Protein 4ZJH (pdb70)

Radius of gyration: 18.44 Å; Cα contacts (8 Å, |Δi|>4): 522; chains: 1; bounding box: 52×43×37 Å

Structure (mmCIF, N/CA/C/O backbone):
data_4ZJH
#
_entry.id   4ZJH
#
_cell.length_a   50.490
_cell.length_b   32.860
_cell.length_c   58.320
_cell.angle_alpha   90.00
_cell.angle_beta   102.23
_cell.angle_gamma   90.00
#
_symmetry.space_group_name_H-M   'P 1 21 1'
#
loop_
_entity.id
_entity.type
_entity.pdbx_description
1 polymer alpha-2-Macroglobulin
2 non-polymer 'ACETATE ION'
3 non-polymer GLYCEROL
4 water water
#
loop_
_atom_site.group_PDB
_atom_site.id
_atom_site.type_symbol
_atom_site.label_atom_id
_atom_site.label_alt_id
_atom_site.label_comp_id
_atom_site.label_asym_id
_atom_site.label_entity_id
_atom_site.label_seq_id
_atom_site.pdbx_PDB_ins_code
_atom_site.Cartn_x
_atom_site.Cartn_y
_atom_site.Cartn_z
_atom_site.occupancy
_atom_site.B_iso_or_equiv
_atom_site.auth_seq_id
_atom_site.auth_comp_id
_atom_site.auth_asym_id
_atom_site.auth_atom_id
_atom_site.pdbx_PDB_model_num
ATOM 1 N N . ALA A 1 1 ? 30.217 -20.743 28.166 1.00 57.07 -2 ALA A N 1
ATOM 2 C CA . ALA A 1 1 ? 29.374 -19.868 27.353 1.00 54.49 -2 ALA A CA 1
ATOM 3 C C . ALA A 1 1 ? 28.495 -20.683 26.379 1.00 54.38 -2 ALA A C 1
ATOM 4 O O . ALA A 1 1 ? 28.472 -20.401 25.176 1.00 54.37 -2 ALA A O 1
ATOM 6 N N . MET A 1 2 ? 27.747 -21.671 26.913 1.00 48.62 -1 MET A N 1
ATOM 7 C CA . MET A 1 2 ? 26.873 -22.525 26.101 1.00 46.00 -1 MET A CA 1
ATOM 8 C C . MET A 1 2 ? 25.459 -21.924 25.921 1.00 49.56 -1 MET A C 1
ATOM 9 O O . MET A 1 2 ? 24.680 -22.444 25.120 1.00 47.86 -1 MET A O 1
ATOM 14 N N . ASP A 1 3 ? 25.145 -20.811 26.612 1.00 47.42 163 ASP A N 1
ATOM 15 C CA . ASP A 1 3 ? 23.836 -20.165 26.465 1.00 47.58 163 ASP A CA 1
ATOM 16 C C . ASP A 1 3 ? 23.835 -19.214 25.271 1.00 49.53 163 ASP A C 1
ATOM 17 O O . ASP A 1 3 ? 24.861 -18.613 24.969 1.00 48.53 163 ASP A O 1
ATOM 22 N N . ILE A 1 4 ? 22.684 -19.094 24.584 1.00 45.95 164 ILE A N 1
ATOM 23 C CA . ILE A 1 4 ? 22.517 -18.204 23.427 1.00 44.75 164 ILE A CA 1
ATOM 24 C C . ILE A 1 4 ? 22.228 -16.792 23.957 1.00 48.76 164 ILE A C 1
AT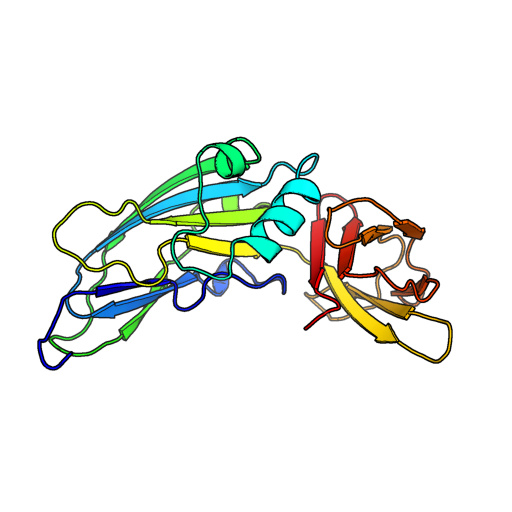OM 25 O O . ILE A 1 4 ? 21.064 -16.408 24.106 1.00 48.36 164 ILE A O 1
ATOM 30 N N . GLN A 1 5 ? 23.283 -16.045 24.289 1.00 44.76 165 GLN A N 1
ATOM 31 C CA . GLN A 1 5 ? 23.125 -14.701 24.828 1.00 44.05 165 GLN A CA 1
ATOM 32 C C . GLN A 1 5 ? 23.054 -13.648 23.709 1.00 42.07 165 GLN A C 1
ATOM 33 O O . GLN A 1 5 ? 23.985 -13.581 22.896 1.00 41.15 165 GLN A O 1
ATOM 39 N N . PRO A 1 6 ? 21.997 -12.791 23.688 1.00 35.19 166 PRO A N 1
ATOM 40 C CA . PRO A 1 6 ? 21.956 -11.698 22.703 1.00 32.73 166 PRO A CA 1
ATOM 41 C C . PRO A 1 6 ? 23.155 -10.780 22.898 1.00 33.90 166 PRO A C 1
ATOM 42 O O . PRO A 1 6 ? 23.516 -10.424 24.035 1.00 32.52 166 PRO A O 1
ATOM 46 N N . SER A 1 7 ? 23.811 -10.444 21.790 1.00 27.55 167 SER A N 1
ATOM 47 C CA . SER A 1 7 ? 25.036 -9.669 21.870 1.00 26.57 167 SER A CA 1
ATOM 48 C C . SER A 1 7 ? 25.183 -8.764 20.679 1.00 27.72 167 SER A C 1
ATOM 49 O O . SER A 1 7 ? 24.718 -9.104 19.587 1.00 25.93 167 SER A O 1
ATOM 52 N N . VAL A 1 8 ? 25.824 -7.599 20.880 1.00 24.16 168 VAL A N 1
ATOM 53 C CA . VAL A 1 8 ? 26.093 -6.666 19.803 1.00 22.72 168 VAL A CA 1
ATOM 54 C C . VAL A 1 8 ? 27.386 -5.923 20.128 1.00 23.88 168 VAL A C 1
ATOM 55 O O . VAL A 1 8 ? 27.703 -5.696 21.287 1.00 24.73 168 VAL A O 1
ATOM 59 N N . GLY A 1 9 ? 28.122 -5.572 19.104 1.00 20.33 169 GLY A N 1
ATOM 60 C CA . GLY A 1 9 ? 29.350 -4.808 19.313 1.00 20.23 169 GLY A CA 1
ATOM 61 C C . GLY A 1 9 ? 29.996 -4.475 18.004 1.00 22.99 169 GLY A C 1
ATOM 62 O O . GLY A 1 9 ? 29.665 -5.083 16.989 1.00 23.36 169 GLY A O 1
ATOM 63 N N . PHE A 1 10 ? 30.954 -3.541 18.014 1.00 18.93 170 PHE A N 1
ATOM 64 C CA . PHE A 1 10 ? 31.697 -3.294 16.802 1.00 18.78 170 PHE A CA 1
ATOM 65 C C . PHE A 1 10 ? 32.581 -4.517 16.523 1.00 22.49 170 PHE A C 1
ATOM 66 O O . PHE A 1 10 ? 33.014 -5.208 17.453 1.00 22.69 170 PHE A O 1
ATOM 74 N N . ALA A 1 11 ? 32.787 -4.831 15.241 1.00 22.00 171 ALA A N 1
ATOM 75 C CA . ALA A 1 11 ? 33.626 -5.967 14.845 1.00 23.53 171 ALA A CA 1
ATOM 76 C C . ALA A 1 11 ? 35.057 -5.757 15.369 1.00 28.37 171 ALA A C 1
ATOM 77 O O . ALA A 1 11 ? 35.737 -6.716 15.744 1.00 28.73 171 ALA A O 1
ATOM 79 N N . SER A 1 12 ? 35.490 -4.496 15.467 1.00 25.59 172 SER A N 1
ATOM 80 C CA . SER A 1 12 ? 36.801 -4.211 16.052 1.00 26.82 172 SER A CA 1
ATOM 81 C C . SER A 1 12 ? 36.784 -2.902 16.846 1.00 28.56 172 SER A C 1
ATOM 82 O O . SER A 1 12 ? 35.890 -2.073 16.654 1.00 26.35 172 SER A O 1
ATOM 85 N N . ARG A 1 13 ? 37.744 -2.758 17.774 1.00 29.28 173 ARG A N 1
ATOM 86 C CA . ARG A 1 13 ? 37.833 -1.625 18.705 1.00 30.73 173 ARG A CA 1
ATOM 87 C C . ARG A 1 13 ? 38.413 -0.369 18.068 1.00 36.02 173 ARG A C 1
ATOM 88 O O . ARG A 1 13 ? 38.473 0.667 18.750 1.00 37.74 173 ARG A O 1
ATOM 96 N N . GLY A 1 14 ? 38.803 -0.449 16.794 1.00 31.41 174 GLY A N 1
ATOM 97 C CA . GLY A 1 14 ? 39.375 0.685 16.071 1.00 31.17 174 GLY A CA 1
ATOM 98 C C . GLY A 1 14 ? 40.667 0.366 15.313 1.00 37.10 174 GLY A C 1
ATOM 99 O O . GLY A 1 14 ? 41.382 -0.579 15.661 1.00 38.09 174 GLY A O 1
ATOM 100 N N . SER A 1 15 ? 40.951 1.149 14.245 1.00 35.68 175 SER A N 1
ATOM 101 C CA . SER A 1 15 ? 42.136 1.069 13.353 1.00 35.73 175 SER A CA 1
ATOM 102 C C . SER A 1 15 ? 42.458 2.441 12.824 1.00 36.24 175 SER A C 1
ATOM 103 O O . SER A 1 15 ? 41.550 3.130 12.345 1.00 33.59 175 SER A O 1
ATOM 106 N N . LEU A 1 16 ? 43.757 2.784 12.783 1.00 30.29 176 LEU A N 1
ATOM 107 C CA . LEU A 1 16 ? 44.182 4.106 12.291 1.00 26.54 176 LEU A CA 1
ATOM 108 C C . LEU A 1 16 ? 44.220 4.197 10.760 1.00 28.68 176 LEU A C 1
ATOM 109 O O . LEU A 1 16 ? 44.310 5.294 10.221 1.00 27.51 176 LEU A O 1
ATOM 114 N N . LEU A 1 17 ? 44.101 3.069 10.047 1.00 24.90 177 LEU A N 1
ATOM 115 C CA . LEU A 1 17 ? 44.151 3.068 8.591 1.00 26.37 177 LEU A CA 1
ATOM 116 C C . LEU A 1 17 ? 42.889 3.754 8.024 1.00 26.56 177 LEU A C 1
ATOM 117 O O . LEU A 1 17 ? 41.779 3.321 8.396 1.00 26.72 177 LEU A O 1
ATOM 122 N N . PRO A 1 18 ? 42.972 4.835 7.199 1.00 22.72 178 PRO A N 1
ATOM 123 C CA . PRO A 1 18 ? 41.736 5.474 6.727 1.00 23.34 178 PRO A CA 1
ATOM 124 C C . PRO A 1 18 ? 40.858 4.591 5.892 1.00 30.04 178 PRO A C 1
ATOM 125 O O . PRO A 1 18 ? 41.327 3.705 5.184 1.00 28.95 178 PRO A O 1
ATOM 129 N N . GLY A 1 19 ? 39.576 4.903 5.943 1.00 28.05 179 GLY A N 1
ATOM 130 C CA . GLY A 1 19 ? 38.553 4.230 5.176 1.00 29.98 179 GLY A CA 1
ATOM 131 C C . GLY A 1 19 ? 37.682 5.296 4.556 1.00 34.37 179 GLY A C 1
ATOM 132 O O . GLY A 1 19 ? 38.002 6.484 4.618 1.00 34.66 179 GLY A O 1
ATOM 133 N N . LYS A 1 20 ? 36.564 4.872 4.009 1.00 32.35 180 LYS A N 1
ATOM 134 C CA . LYS A 1 20 ? 35.618 5.772 3.360 1.00 32.02 180 LYS A CA 1
ATOM 135 C C . LYS A 1 20 ? 34.265 5.576 3.945 1.00 32.32 180 LYS A C 1
ATOM 136 O O . LYS A 1 20 ? 33.944 4.456 4.326 1.00 32.40 180 LYS A O 1
ATOM 142 N N . VAL A 1 21 ? 33.407 6.624 3.920 1.00 28.62 181 VAL A N 1
ATOM 143 C CA . VAL A 1 21 ? 32.026 6.480 4.404 1.00 29.27 181 VAL A CA 1
ATOM 144 C C . VAL A 1 21 ? 31.293 5.330 3.710 1.00 33.27 181 VAL A C 1
ATOM 145 O O . VAL A 1 21 ? 30.538 4.619 4.371 1.00 33.81 181 VAL A O 1
ATOM 149 N N . VAL A 1 22 ? 31.539 5.115 2.387 1.00 30.36 182 VAL A N 1
ATOM 150 C CA . VAL A 1 22 ? 30.866 4.063 1.621 1.00 32.51 182 VAL A CA 1
ATOM 151 C C . VAL A 1 22 ? 31.107 2.655 2.228 1.00 38.45 182 VAL A C 1
ATOM 152 O O . VAL A 1 22 ? 30.254 1.783 2.064 1.00 39.87 182 VAL A O 1
ATOM 156 N N . GLU A 1 23 ? 32.232 2.447 2.937 1.00 35.04 183 GLU A N 1
ATOM 157 C CA . GLU A 1 23 ? 32.564 1.146 3.543 1.00 34.75 183 GLU A CA 1
ATOM 158 C C . GLU A 1 23 ? 31.619 0.770 4.698 1.00 36.95 183 GLU A C 1
ATOM 159 O O . GLU A 1 23 ? 31.433 -0.411 4.984 1.00 36.89 183 GLU A O 1
ATOM 165 N N . GLY A 1 24 ? 31.044 1.770 5.363 1.00 31.33 184 GLY A N 1
ATOM 166 C CA . GLY A 1 24 ? 30.158 1.521 6.486 1.00 28.85 184 GLY A CA 1
ATOM 167 C C . GLY A 1 24 ? 30.940 1.187 7.739 1.00 29.43 184 GLY A C 1
ATOM 168 O O . GLY A 1 24 ? 32.177 1.167 7.730 1.00 31.32 184 GLY A O 1
ATO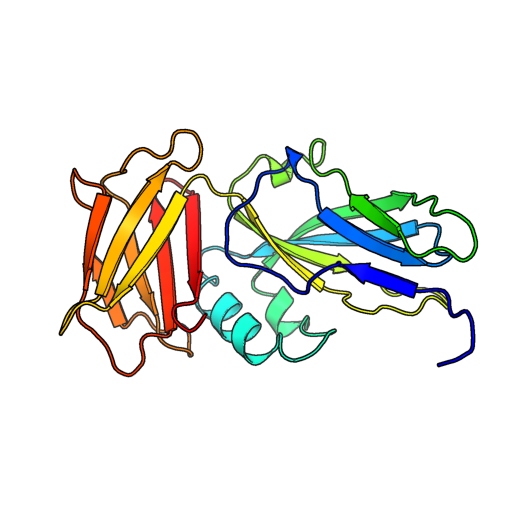M 169 N N . LEU A 1 25 ? 30.232 0.940 8.827 1.00 23.13 185 LEU A N 1
ATOM 170 C CA . LEU A 1 25 ? 30.859 0.604 10.105 1.00 22.94 185 LEU A CA 1
ATOM 171 C C . LEU A 1 25 ? 30.378 -0.781 10.546 1.00 23.20 185 LEU A C 1
ATOM 172 O O . LEU A 1 25 ? 29.202 -0.964 10.857 1.00 22.16 185 LEU A O 1
ATOM 177 N N . PRO A 1 26 ? 31.265 -1.786 10.535 1.00 21.58 186 PRO A N 1
ATOM 178 C CA . PRO A 1 26 ? 30.820 -3.159 10.837 1.00 21.40 186 PRO A CA 1
ATOM 179 C C . PRO A 1 26 ? 30.487 -3.408 12.307 1.00 24.77 186 PRO A C 1
ATOM 180 O O . PRO A 1 26 ? 31.229 -3.017 13.220 1.00 24.50 186 PRO A O 1
ATOM 184 N N . VAL A 1 27 ? 29.361 -4.091 12.515 1.00 21.25 187 VAL A N 1
ATOM 185 C CA . VAL A 1 27 ? 28.906 -4.530 13.837 1.00 19.98 187 VAL A CA 1
ATOM 186 C C . VAL A 1 27 ? 28.661 -6.009 13.780 1.00 23.68 187 VAL A C 1
ATOM 187 O O . VAL A 1 27 ? 28.253 -6.519 12.719 1.00 25.00 187 VAL A O 1
ATOM 191 N N . MET A 1 28 ? 28.919 -6.711 14.902 1.00 19.64 188 MET A N 1
ATOM 192 C CA . MET A 1 28 ? 28.606 -8.129 15.027 1.00 19.81 188 MET A CA 1
ATOM 193 C C . MET A 1 28 ? 27.343 -8.201 15.831 1.00 23.84 188 MET A C 1
ATOM 194 O O . MET A 1 28 ? 27.291 -7.619 16.921 1.00 23.68 188 MET A O 1
ATOM 199 N N . ALA A 1 29 ? 26.302 -8.852 15.290 1.00 19.32 189 ALA A N 1
ATOM 200 C CA . ALA A 1 29 ? 25.025 -8.919 15.983 1.00 20.78 189 ALA A CA 1
ATOM 201 C C . ALA A 1 29 ? 24.537 -10.344 16.110 1.00 23.10 189 ALA A C 1
ATOM 202 O O . ALA A 1 29 ? 24.538 -11.093 15.130 1.00 21.61 189 ALA A O 1
ATOM 204 N N . LEU A 1 30 ? 24.091 -10.691 17.306 1.00 20.86 190 LEU A N 1
ATOM 205 C CA . LEU A 1 30 ? 23.460 -11.983 17.601 1.00 22.12 190 LEU A CA 1
ATOM 206 C C . LEU A 1 30 ? 22.156 -11.728 18.377 1.00 25.76 190 LEU A C 1
ATOM 207 O O . LEU A 1 30 ? 22.216 -11.348 19.544 1.00 24.24 190 LEU A O 1
ATOM 212 N N . ASN A 1 31 ? 20.992 -11.923 17.713 1.00 22.47 191 ASN A N 1
ATOM 213 C CA . ASN A 1 31 ? 19.648 -11.788 18.306 1.00 23.07 191 ASN A CA 1
ATOM 214 C C . ASN A 1 31 ? 19.433 -10.414 18.956 1.00 26.41 191 ASN A C 1
ATOM 215 O O . ASN A 1 31 ? 18.861 -10.304 20.036 1.00 25.95 191 ASN A O 1
ATOM 220 N N . VAL A 1 32 ? 19.914 -9.380 18.291 1.00 26.41 192 VAL A N 1
ATOM 221 C CA . VAL A 1 32 ? 19.760 -7.963 18.678 1.00 27.67 192 VAL A CA 1
ATOM 222 C C . VAL A 1 32 ? 19.111 -7.279 17.469 1.00 33.89 192 VAL A C 1
ATOM 223 O O . VAL A 1 32 ? 19.553 -7.527 16.335 1.00 36.34 192 VAL A O 1
ATOM 227 N N . ASN A 1 33 ? 18.082 -6.433 17.684 1.00 28.18 193 ASN A N 1
ATOM 228 C CA A ASN A 1 33 ? 17.398 -5.809 16.558 0.50 27.88 193 ASN A CA 1
ATOM 229 C CA B ASN A 1 33 ? 17.368 -5.801 16.572 0.50 28.26 193 ASN A CA 1
ATOM 230 C C . ASN A 1 33 ? 17.685 -4.314 16.403 1.00 29.60 193 ASN A C 1
ATOM 231 O O . ASN A 1 33 ? 17.139 -3.674 15.491 1.00 27.94 193 ASN A O 1
ATOM 240 N N . ASN A 1 34 ? 18.585 -3.766 17.233 1.00 24.86 194 ASN A N 1
ATOM 241 C CA . ASN A 1 34 ? 18.954 -2.367 17.114 1.00 24.33 194 ASN A CA 1
ATOM 242 C C . ASN A 1 34 ? 20.209 -2.069 17.879 1.00 28.44 194 ASN A C 1
ATOM 243 O O . ASN A 1 34 ? 20.593 -2.811 18.780 1.00 28.50 194 ASN A O 1
ATOM 248 N N . VAL A 1 35 ? 20.838 -0.973 17.501 1.00 23.49 195 VAL A N 1
ATOM 249 C CA . VAL A 1 35 ? 21.983 -0.421 18.195 1.00 24.34 195 VAL A CA 1
ATOM 250 C C . VAL A 1 35 ? 21.831 1.112 18.191 1.00 25.79 195 VAL A C 1
ATOM 251 O O . VAL A 1 35 ? 21.464 1.700 17.170 1.00 23.31 195 VAL A O 1
ATOM 255 N N . ASP A 1 36 ? 22.062 1.730 19.362 1.00 22.81 196 ASP A N 1
ATOM 256 C CA . ASP A 1 36 ? 21.991 3.174 19.575 1.00 21.51 196 ASP A CA 1
ATOM 257 C C . ASP A 1 36 ? 23.402 3.694 19.608 1.00 22.54 196 ASP A C 1
ATOM 258 O O . ASP A 1 36 ? 24.180 3.236 20.436 1.00 21.50 196 ASP A O 1
ATOM 263 N N . VAL A 1 37 ? 23.790 4.575 18.678 1.00 18.29 197 VAL A N 1
ATOM 264 C CA . VAL A 1 37 ? 25.219 4.923 18.583 1.00 18.09 197 VAL A CA 1
ATOM 265 C C . VAL A 1 37 ? 25.432 6.406 18.554 1.00 20.86 197 VAL A C 1
ATOM 266 O O . VAL A 1 37 ? 24.718 7.123 17.844 1.00 21.08 197 VAL A O 1
ATOM 270 N N . ASN A 1 38 ? 26.416 6.870 19.344 1.00 18.62 198 ASN A N 1
ATOM 271 C CA . ASN A 1 38 ? 26.880 8.247 19.336 1.00 19.02 198 ASN A CA 1
ATOM 272 C C . ASN A 1 38 ? 28.167 8.318 18.536 1.00 20.15 198 ASN A C 1
ATOM 273 O O . ASN A 1 38 ? 29.070 7.509 18.773 1.00 19.47 198 ASN A O 1
ATOM 278 N N . PHE A 1 39 ? 28.271 9.310 17.633 1.00 18.51 199 PHE A N 1
ATOM 279 C CA . PHE A 1 39 ? 29.460 9.543 16.832 1.00 16.09 199 PHE A CA 1
ATOM 280 C C . PHE A 1 39 ? 30.109 10.820 17.282 1.00 18.86 199 PHE A C 1
ATOM 281 O O . PHE A 1 39 ? 29.434 11.844 17.387 1.00 19.58 199 PHE A O 1
ATOM 289 N N . PHE A 1 40 ? 31.404 10.777 17.481 1.00 16.99 200 PHE A N 1
ATOM 290 C CA . PHE A 1 40 ? 32.158 11.971 17.903 1.00 17.36 200 PHE A CA 1
ATOM 291 C C . PHE A 1 40 ? 33.312 12.232 16.957 1.00 20.81 200 PHE A C 1
ATOM 292 O O . PHE A 1 40 ? 33.929 11.264 16.484 1.00 18.97 200 PHE A O 1
ATOM 300 N N . ARG A 1 41 ? 33.646 13.520 16.718 1.00 18.46 201 ARG A N 1
ATOM 301 C CA . ARG A 1 41 ? 34.862 13.849 16.001 1.00 18.10 201 ARG A CA 1
ATOM 302 C C . ARG A 1 41 ? 35.914 14.273 17.021 1.00 19.91 201 ARG A C 1
ATOM 303 O O . ARG A 1 41 ? 35.661 15.183 17.817 1.00 20.28 201 ARG A O 1
ATOM 311 N N . VAL A 1 42 ? 37.079 13.632 16.994 1.00 16.95 202 VAL A N 1
ATOM 312 C CA . VAL A 1 42 ? 38.165 14.016 17.911 1.00 17.52 202 VAL A CA 1
ATOM 313 C C . VAL A 1 42 ? 38.639 15.423 17.536 1.00 19.56 202 VAL A C 1
ATOM 314 O O . VAL A 1 42 ? 38.792 15.726 16.340 1.00 20.22 202 VAL A O 1
ATOM 318 N N . LYS A 1 43 ? 38.824 16.292 18.554 1.00 19.13 203 LYS A N 1
ATOM 319 C CA . LYS A 1 43 ? 39.283 17.652 18.310 1.00 19.27 203 LYS A CA 1
ATOM 320 C C . LYS A 1 43 ? 40.701 17.601 17.761 1.00 22.53 203 LYS A C 1
ATOM 321 O O . LYS A 1 43 ? 41.560 16.940 18.341 1.00 21.21 203 LYS A O 1
ATOM 327 N N . PRO A 1 44 ? 40.979 18.283 16.641 1.00 20.74 204 PRO A N 1
ATOM 328 C CA . PRO A 1 44 ? 42.327 18.201 16.055 1.00 21.18 204 PRO A CA 1
ATOM 329 C C . PRO A 1 44 ? 43.434 18.572 17.024 1.00 26.40 204 PRO A C 1
ATOM 330 O O . PRO A 1 44 ? 44.482 17.904 17.038 1.00 26.57 204 PRO A O 1
ATOM 334 N N . GLU A 1 45 ? 43.207 19.619 17.843 1.00 25.74 205 GLU A N 1
ATOM 335 C CA . GLU A 1 45 ? 44.250 20.110 18.769 1.00 28.93 205 GLU A CA 1
ATOM 336 C C . GLU A 1 45 ? 44.577 19.089 19.859 1.00 35.17 205 GLU A C 1
ATOM 337 O O . GLU A 1 45 ? 45.696 19.091 20.377 1.00 38.09 205 GLU A O 1
ATOM 343 N N . SER A 1 46 ? 43.636 18.185 20.154 1.00 31.68 206 SER A N 1
ATOM 344 C CA . SER A 1 46 ? 43.764 17.156 21.190 1.00 32.04 206 SER A CA 1
ATOM 345 C C . SER A 1 46 ? 44.081 15.758 20.625 1.00 32.50 206 SER A C 1
ATOM 346 O O . SER A 1 46 ? 44.167 14.805 21.407 1.00 31.00 206 SER A O 1
ATOM 349 N N . LEU A 1 47 ? 44.229 15.619 19.287 1.00 26.72 207 LEU A N 1
ATOM 350 C CA A LEU A 1 47 ? 44.446 14.317 18.664 0.50 26.00 207 LEU A CA 1
ATOM 351 C CA B LEU A 1 47 ? 44.460 14.306 18.662 0.50 26.27 207 LEU A CA 1
ATOM 352 C C . LEU A 1 47 ? 45.670 13.564 19.227 1.00 29.08 207 LEU A C 1
ATOM 353 O O . LEU A 1 47 ? 45.536 12.383 19.548 1.00 27.68 207 LEU A O 1
ATOM 362 N N . PRO A 1 48 ? 46.880 14.172 19.372 1.00 26.27 208 PRO A N 1
ATOM 363 C CA . PRO A 1 48 ? 48.005 13.382 19.917 1.00 26.62 208 PRO A CA 1
ATOM 364 C C . PRO A 1 48 ? 47.722 12.816 21.319 1.00 30.19 208 PRO A C 1
ATOM 365 O O . PRO A 1 48 ? 48.024 11.648 21.594 1.00 28.11 208 PRO A O 1
ATOM 369 N N . ALA A 1 49 ? 47.104 13.633 22.194 1.00 28.18 209 ALA A N 1
ATOM 370 C CA . ALA A 1 49 ? 46.749 13.200 23.550 1.00 29.60 209 ALA A CA 1
ATOM 371 C C . ALA A 1 49 ? 45.648 12.122 23.519 1.00 28.98 209 ALA A C 1
ATOM 372 O O . ALA A 1 49 ? 45.736 11.100 24.218 1.00 28.89 209 ALA A O 1
ATOM 374 N N . PHE A 1 50 ? 44.645 12.296 22.622 1.00 25.38 210 PHE A N 1
ATOM 375 C CA . PHE A 1 50 ? 43.585 11.318 22.487 1.00 23.64 210 PHE A CA 1
ATOM 376 C C . PHE A 1 50 ? 44.097 9.959 21.980 1.00 27.38 210 PHE A C 1
ATOM 377 O O . PHE A 1 50 ? 43.741 8.927 22.544 1.00 27.33 210 PHE A O 1
ATOM 385 N N . ILE A 1 51 ? 44.868 9.953 20.870 1.00 25.39 211 ILE A N 1
ATOM 386 C CA . ILE A 1 51 ? 45.330 8.709 20.244 1.00 26.84 211 ILE A CA 1
ATOM 387 C C . ILE A 1 51 ? 46.314 7.993 21.164 1.00 31.11 211 ILE A C 1
ATOM 388 O O . ILE A 1 51 ? 46.245 6.767 21.256 1.00 30.72 211 ILE A O 1
ATOM 393 N N . SER A 1 52 ? 47.159 8.753 21.888 1.00 29.98 212 SER A N 1
ATOM 394 C CA . SER A 1 52 ? 48.111 8.213 22.867 1.00 31.64 212 SER A CA 1
ATOM 395 C C . SER A 1 52 ? 47.321 7.480 23.959 1.00 36.92 212 SER A C 1
ATOM 396 O O . SER A 1 52 ? 47.660 6.351 24.299 1.00 38.36 212 SER A O 1
ATOM 399 N N . GLN A 1 53 ? 46.232 8.114 24.449 1.00 32.40 213 GLN A N 1
ATOM 400 C CA . GLN A 1 53 ? 45.350 7.586 25.486 1.00 33.51 213 GLN A CA 1
ATOM 401 C C . GLN A 1 53 ? 44.536 6.422 24.966 1.00 38.02 213 GLN A C 1
ATOM 402 O O . GLN A 1 53 ? 44.262 5.503 25.738 1.00 38.86 213 GLN A O 1
ATOM 408 N N . TRP A 1 54 ? 44.116 6.464 23.666 1.00 33.99 214 TRP A N 1
ATOM 409 C CA . TRP A 1 54 ? 43.349 5.390 23.029 1.00 34.14 214 TRP A CA 1
ATOM 410 C C . TRP A 1 54 ? 44.243 4.157 22.898 1.00 42.22 214 TRP A C 1
ATOM 411 O O . TRP A 1 54 ? 43.751 3.046 23.062 1.00 42.04 214 TRP A O 1
ATOM 422 N N . GLU A 1 55 ? 45.556 4.360 22.660 1.00 42.10 215 GLU A N 1
ATOM 423 C CA . GLU A 1 55 ? 46.562 3.295 22.550 1.00 44.50 215 GLU A CA 1
ATOM 424 C C . GLU A 1 55 ? 46.781 2.531 23.868 1.00 53.75 215 GLU A C 1
ATOM 425 O O . GLU A 1 55 ? 46.908 1.306 23.811 1.00 54.98 215 GLU A O 1
ATOM 431 N N . TYR A 1 56 ? 46.837 3.214 25.042 1.00 52.55 216 TYR A N 1
ATOM 432 C CA . TYR A 1 56 ? 47.065 2.467 26.286 1.00 54.76 216 TYR A CA 1
ATOM 433 C C . TYR A 1 56 ? 45.745 2.135 27.021 1.00 57.04 216 TYR A C 1
ATOM 434 O O . TYR A 1 56 ? 45.794 1.591 28.123 1.00 58.15 216 TYR A O 1
ATOM 443 N N . ARG A 1 57 ? 44.584 2.360 26.376 1.00 51.46 217 ARG A N 1
ATOM 444 C CA . ARG A 1 57 ? 43.275 2.016 26.938 1.00 51.76 217 ARG A CA 1
ATOM 445 C C . ARG A 1 57 ? 42.521 0.999 26.065 1.00 56.44 217 ARG A C 1
ATOM 446 O O . ARG A 1 57 ? 41.643 0.320 26.591 1.00 55.44 217 ARG A O 1
ATOM 454 N N . ASN A 1 58 ? 42.870 0.870 24.755 1.00 54.77 218 ASN A N 1
ATOM 455 C CA . ASN A 1 58 ? 42.195 -0.053 23.820 1.00 55.19 218 ASN A CA 1
ATOM 456 C C . ASN A 1 58 ? 42.428 -1.546 24.167 1.00 62.13 218 ASN A C 1
ATOM 457 O O . ASN A 1 58 ? 41.875 -2.421 23.495 1.00 61.72 218 ASN A O 1
ATOM 462 N N . SER A 1 59 ? 43.197 -1.821 25.239 1.00 61.35 219 SER A N 1
ATOM 463 C CA . SER A 1 59 ? 43.496 -3.155 25.772 1.00 62.91 219 SER A CA 1
ATOM 464 C C . SER A 1 59 ? 42.206 -3.884 26.190 1.00 66.69 219 SER A C 1
ATOM 465 O O . SER A 1 59 ? 42.183 -5.117 26.249 1.00 67.35 219 SER A O 1
ATOM 468 N N . LEU A 1 60 ? 41.137 -3.109 26.471 1.00 61.58 220 LEU A N 1
ATOM 469 C CA . LEU A 1 60 ? 39.825 -3.606 26.887 1.00 60.79 220 LEU A CA 1
ATOM 470 C C . LEU A 1 60 ? 38.706 -2.971 26.041 1.00 59.82 220 LEU A C 1
ATOM 471 O O . LEU A 1 60 ? 38.933 -1.969 25.351 1.00 58.04 220 LEU A O 1
ATOM 476 N N . ALA A 1 61 ? 37.506 -3.574 26.104 1.00 54.01 221 ALA A N 1
ATOM 477 C CA . ALA A 1 61 ? 36.292 -3.192 25.380 1.00 51.32 221 ALA A CA 1
ATOM 478 C C . ALA A 1 61 ? 35.820 -1.770 25.695 1.00 52.58 221 ALA A C 1
ATOM 479 O O . ALA A 1 61 ? 35.670 -0.965 24.776 1.00 50.61 221 ALA A O 1
ATOM 481 N N . ASN A 1 62 ? 35.566 -1.462 26.975 1.00 49.04 222 ASN A N 1
ATOM 482 C CA . ASN A 1 62 ? 35.068 -0.147 27.374 1.00 48.51 222 ASN A CA 1
ATOM 483 C C . ASN A 1 62 ? 36.228 0.825 27.597 1.00 51.98 222 ASN A C 1
ATOM 484 O O . ASN A 1 62 ? 36.496 1.250 28.726 1.00 52.70 222 ASN A O 1
ATOM 489 N N . TRP A 1 63 ? 36.914 1.184 26.498 1.00 46.31 223 TRP A N 1
ATOM 490 C CA . TRP A 1 63 ? 38.042 2.104 26.577 1.00 45.78 223 TRP A CA 1
ATOM 491 C C . TRP A 1 63 ? 37.577 3.561 26.627 1.00 48.43 223 TRP A C 1
ATOM 492 O O . TRP A 1 63 ? 38.350 4.429 27.041 1.00 47.54 223 TRP A O 1
ATOM 503 N N . GLN A 1 64 ? 36.306 3.832 26.255 1.00 44.51 224 GLN A N 1
ATOM 504 C CA . GLN A 1 64 ? 35.751 5.184 26.346 1.00 44.34 224 GLN A CA 1
ATOM 505 C C . GLN A 1 64 ? 35.624 5.593 27.836 1.00 50.95 224 GLN A C 1
ATOM 506 O O . GLN A 1 64 ? 35.534 4.735 28.723 1.00 50.96 224 GLN A O 1
ATOM 512 N N . SER A 1 65 ? 35.687 6.903 28.090 1.00 48.68 225 SER A N 1
ATOM 513 C CA . SER A 1 65 ? 35.573 7.541 29.398 1.00 50.04 225 SER A CA 1
ATOM 514 C C . SER A 1 65 ? 35.157 8.995 29.188 1.00 54.78 225 SER A C 1
ATOM 515 O O . SER A 1 65 ? 35.273 9.497 28.066 1.00 53.07 225 SER A O 1
ATOM 518 N N . ASP A 1 66 ? 34.681 9.666 30.253 1.00 53.07 226 ASP A N 1
ATOM 519 C CA . ASP A 1 66 ? 34.274 11.076 30.220 1.00 53.17 226 ASP A CA 1
ATOM 520 C C . ASP A 1 66 ? 35.489 11.984 29.921 1.00 55.15 226 ASP A C 1
ATOM 521 O O . ASP A 1 66 ? 35.353 12.972 29.193 1.00 53.15 226 ASP A O 1
ATOM 526 N N . LYS A 1 67 ? 36.676 11.623 30.460 1.00 50.53 227 LYS A N 1
ATOM 527 C CA . LYS A 1 67 ? 37.924 12.355 30.226 1.00 49.96 227 LYS A CA 1
ATOM 528 C C . LYS A 1 67 ? 38.335 12.263 28.747 1.00 51.05 227 LYS A C 1
ATOM 529 O O . LYS A 1 67 ? 38.764 13.269 28.175 1.00 50.93 227 LYS A O 1
ATOM 535 N N . LEU A 1 68 ? 38.197 11.068 28.130 1.00 44.24 228 LEU A N 1
ATOM 536 C CA . LEU A 1 68 ? 38.527 10.875 26.718 1.00 42.21 228 LEU A CA 1
ATOM 537 C C . LEU A 1 68 ? 37.521 11.596 25.847 1.00 41.94 228 LEU A C 1
ATOM 538 O O . LEU A 1 68 ? 37.893 12.157 24.820 1.00 39.59 228 LEU A O 1
ATOM 543 N N . LEU A 1 69 ? 36.232 11.547 26.235 1.00 36.43 229 LEU A N 1
ATOM 544 C CA . LEU A 1 69 ? 35.170 12.144 25.432 1.00 34.70 229 LEU A CA 1
ATOM 545 C C . LEU A 1 69 ? 35.231 13.673 25.420 1.00 35.45 229 LEU A C 1
ATOM 546 O O . LEU A 1 69 ? 34.795 14.267 24.434 1.00 35.25 229 LEU A O 1
ATOM 551 N N . GLN A 1 70 ? 35.821 14.309 26.451 1.00 33.58 230 GLN A N 1
ATOM 552 C CA . GLN A 1 70 ? 35.958 15.772 26.521 1.00 33.12 230 GLN A CA 1
ATOM 553 C C . GLN A 1 70 ? 36.978 16.292 25.460 1.00 33.74 230 GLN A C 1
ATOM 554 O O . GLN A 1 70 ? 37.067 17.500 25.230 1.00 33.72 230 GLN A O 1
ATOM 560 N N . MET A 1 71 ? 37.720 15.349 24.825 1.00 25.78 231 MET A N 1
ATOM 561 C CA A MET A 1 71 ? 38.679 15.647 23.767 0.50 22.29 231 MET A CA 1
ATOM 562 C CA B MET A 1 71 ? 38.694 15.575 23.756 0.50 23.50 231 MET A CA 1
ATOM 563 C C . MET A 1 71 ? 38.008 15.431 22.384 1.00 24.50 231 MET A C 1
ATOM 564 O O . MET A 1 71 ? 38.677 15.420 21.346 1.00 23.36 231 MET A O 1
ATOM 573 N N . ALA A 1 72 ? 36.674 15.317 22.370 1.00 22.69 232 ALA A N 1
ATOM 574 C CA . ALA A 1 72 ? 35.929 15.129 21.128 1.00 20.93 232 ALA A CA 1
ATOM 575 C C . ALA A 1 72 ? 34.590 15.840 21.185 1.00 24.05 232 ALA A C 1
ATOM 576 O O . ALA A 1 72 ? 34.135 16.224 22.275 1.00 25.38 232 ALA A O 1
ATOM 578 N N . ASP A 1 73 ? 33.959 16.020 20.017 1.00 19.93 233 ASP A N 1
ATOM 579 C CA . ASP A 1 73 ? 32.644 16.659 19.921 1.00 21.03 233 ASP A CA 1
ATOM 580 C C . ASP A 1 73 ? 31.629 15.701 19.334 1.00 22.89 233 ASP A C 1
ATOM 581 O O . ASP A 1 73 ? 31.889 15.119 18.289 1.00 21.72 233 ASP A O 1
ATOM 586 N N . LEU A 1 74 ? 30.462 15.610 19.963 1.00 20.38 234 LEU A N 1
ATOM 587 C CA . LEU A 1 74 ? 29.360 14.777 19.464 1.00 21.03 234 LEU A CA 1
ATOM 588 C C . LEU A 1 74 ? 28.867 15.370 18.140 1.00 23.42 234 LEU A C 1
ATOM 589 O O . LEU A 1 74 ? 28.522 16.560 18.104 1.00 25.28 234 LEU A O 1
ATOM 594 N N . VAL A 1 75 ? 28.840 14.561 17.069 1.00 18.44 235 VAL A N 1
ATOM 595 C CA . VAL A 1 75 ? 28.422 15.054 15.746 1.00 18.75 235 VAL A CA 1
ATOM 596 C C . VAL A 1 75 ? 27.073 14.435 15.321 1.00 21.52 235 VAL A C 1
ATOM 597 O O . VAL A 1 75 ? 26.370 15.011 14.484 1.00 21.64 235 VAL A O 1
ATOM 601 N N . TYR A 1 76 ? 26.738 13.237 15.844 1.00 19.13 236 TYR A N 1
ATOM 602 C CA . TYR A 1 76 ? 25.480 12.595 15.472 1.00 18.88 236 TYR A CA 1
ATOM 603 C C . TYR A 1 76 ? 25.124 11.524 16.468 1.00 21.10 236 TYR A C 1
ATOM 604 O O . TYR A 1 76 ? 26.016 10.883 16.998 1.00 21.56 236 TYR A O 1
ATOM 613 N N . THR A 1 77 ? 23.829 11.328 16.709 1.00 19.99 237 THR A N 1
ATOM 614 C CA . THR A 1 77 ? 23.353 10.203 17.505 1.00 20.74 237 THR A CA 1
ATOM 615 C C . THR A 1 77 ? 22.212 9.569 16.726 1.00 24.41 237 THR A C 1
ATOM 616 O O . THR A 1 77 ? 21.338 10.294 16.217 1.00 24.27 237 THR A O 1
ATOM 620 N N . GLY A 1 78 ? 22.218 8.248 16.615 1.00 22.87 238 GLY A N 1
ATOM 621 C CA . GLY A 1 78 ? 21.156 7.581 15.868 1.00 23.00 238 GLY A CA 1
ATOM 622 C C . GLY A 1 78 ? 20.912 6.160 16.301 1.00 24.61 238 GLY A C 1
ATOM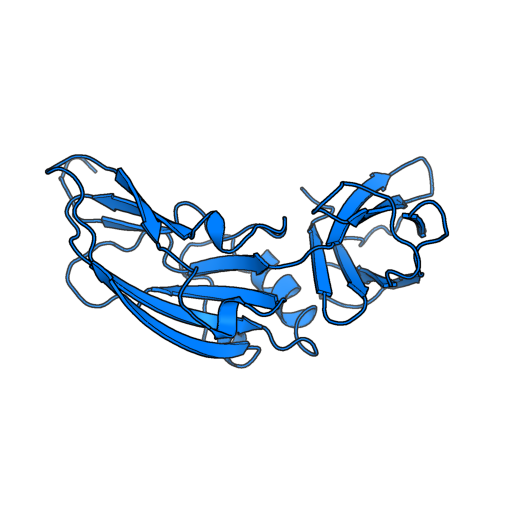 623 O O . GLY A 1 78 ? 21.782 5.534 16.903 1.00 22.91 238 GLY A O 1
ATOM 624 N N . ARG A 1 79 ? 19.728 5.651 15.991 1.00 20.72 239 ARG A N 1
ATOM 625 C CA . ARG A 1 79 ? 19.350 4.275 16.308 1.00 20.07 239 ARG A CA 1
ATOM 626 C C . ARG A 1 79 ? 19.268 3.543 14.998 1.00 22.53 239 ARG A C 1
ATOM 627 O O . ARG A 1 79 ? 18.480 3.918 14.114 1.00 21.91 239 ARG A O 1
ATOM 635 N N . PHE A 1 80 ? 20.074 2.477 14.869 1.00 19.02 240 PHE A N 1
ATOM 636 C CA . PHE A 1 80 ? 20.160 1.691 13.644 1.00 19.26 240 PHE A CA 1
ATOM 637 C C . PHE A 1 80 ? 19.468 0.389 13.822 1.00 24.65 240 PHE A C 1
ATOM 638 O O . PHE A 1 80 ? 19.806 -0.366 14.733 1.00 23.60 240 PHE A O 1
ATOM 646 N N . ASP A 1 81 ? 18.473 0.143 12.977 1.00 23.14 241 ASP A N 1
ATOM 647 C CA . ASP A 1 81 ? 17.722 -1.094 12.931 1.00 24.03 241 ASP A CA 1
ATOM 648 C C . ASP A 1 81 ? 18.638 -2.180 12.389 1.00 28.25 241 ASP A C 1
ATOM 649 O O . ASP A 1 81 ? 19.354 -1.953 11.413 1.00 27.98 241 ASP A O 1
ATOM 654 N N . LEU A 1 82 ? 18.628 -3.361 13.026 1.00 26.49 242 LEU A N 1
ATOM 655 C CA . LEU A 1 82 ? 19.407 -4.533 12.594 1.00 25.47 242 LEU A CA 1
ATOM 656 C C . LEU A 1 82 ? 18.468 -5.710 12.493 1.00 29.25 242 LEU A C 1
ATOM 657 O O . LEU A 1 82 ? 17.590 -5.852 13.335 1.00 29.39 242 LEU A O 1
ATOM 662 N N . ASN A 1 83 ? 18.627 -6.555 11.489 1.00 27.78 243 ASN A N 1
ATOM 663 C CA . ASN A 1 83 ? 17.721 -7.692 11.404 1.00 28.66 243 ASN A CA 1
ATOM 664 C C . ASN A 1 83 ? 18.535 -8.968 11.143 1.00 32.31 243 ASN A C 1
ATOM 665 O O . ASN A 1 83 ? 18.399 -9.581 10.077 1.00 33.79 243 ASN A O 1
ATOM 670 N N . PRO A 1 84 ? 19.442 -9.371 12.073 1.00 27.54 244 PRO A N 1
ATOM 671 C CA . PRO A 1 84 ? 20.203 -10.607 11.826 1.00 26.83 244 PRO A CA 1
ATOM 672 C C . PRO A 1 84 ? 19.294 -11.827 11.921 1.00 29.20 244 PRO A C 1
ATOM 673 O O . PRO A 1 84 ? 18.254 -11.779 12.592 1.00 27.16 244 PRO A O 1
ATOM 677 N N . ALA A 1 85 ? 19.661 -12.886 11.186 1.00 25.65 245 ALA A N 1
ATOM 678 C CA . ALA A 1 85 ? 18.954 -14.159 11.173 1.00 25.17 245 ALA A CA 1
ATOM 679 C C . ALA A 1 85 ? 18.966 -14.740 12.577 1.00 26.51 245 ALA A C 1
ATOM 680 O O . ALA A 1 85 ? 19.971 -14.617 13.295 1.00 24.73 245 ALA A O 1
ATOM 682 N N . ARG A 1 86 ? 17.862 -15.378 12.963 1.00 24.53 246 ARG A N 1
ATOM 683 C CA . ARG A 1 86 ? 17.731 -15.959 14.299 1.00 23.72 246 ARG A CA 1
ATOM 684 C C . ARG A 1 86 ? 18.883 -16.906 14.632 1.00 25.52 246 ARG A C 1
ATOM 685 O O . ARG A 1 86 ? 19.239 -17.763 13.819 1.00 25.02 246 ARG A O 1
ATOM 693 N N . ASN A 1 87 ? 19.455 -16.744 15.848 1.00 22.08 247 ASN A N 1
ATOM 694 C CA . ASN A 1 87 ? 20.504 -17.617 16.406 1.00 21.22 247 ASN A CA 1
ATOM 695 C C . ASN A 1 87 ? 21.759 -17.680 15.534 1.00 23.59 247 ASN A C 1
ATOM 696 O O . ASN A 1 87 ? 22.545 -18.628 15.660 1.00 23.15 247 ASN A O 1
ATOM 701 N N . THR A 1 88 ? 21.944 -16.674 14.675 1.00 21.26 248 THR A N 1
ATOM 702 C CA . THR A 1 88 ? 23.105 -16.622 13.780 1.00 22.38 248 THR A CA 1
ATOM 703 C C . THR A 1 88 ? 23.831 -15.303 13.923 1.00 26.32 248 THR A C 1
ATOM 704 O O . THR A 1 88 ? 23.219 -14.249 13.719 1.00 25.34 248 THR A O 1
ATOM 708 N N . ARG A 1 89 ? 25.146 -15.342 14.247 1.00 23.12 249 A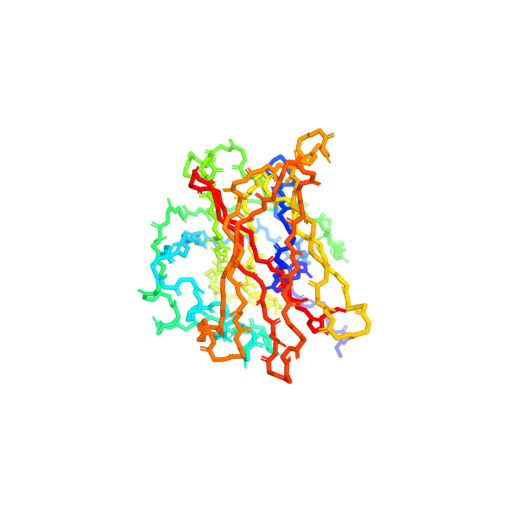RG A N 1
ATOM 709 C CA . ARG A 1 89 ? 25.875 -14.102 14.355 1.00 23.10 249 ARG A CA 1
ATOM 710 C C . ARG A 1 89 ? 26.034 -13.513 12.952 1.00 27.25 249 ARG A C 1
ATOM 711 O O . ARG A 1 89 ? 26.275 -14.248 11.992 1.00 26.41 249 ARG A O 1
ATOM 719 N N . GLU A 1 90 ? 25.818 -12.220 12.823 1.00 24.16 250 GLU A N 1
ATOM 720 C CA . GLU A 1 90 ? 25.929 -11.571 11.527 1.00 24.29 250 GLU A CA 1
ATOM 721 C C . GLU A 1 90 ? 26.820 -10.380 11.599 1.00 25.97 250 GLU A C 1
ATOM 722 O O . GLU A 1 90 ? 26.780 -9.644 12.589 1.00 24.36 250 GLU A O 1
ATOM 728 N N . LYS A 1 91 ? 27.605 -10.170 10.530 1.00 24.89 251 LYS A N 1
ATOM 729 C CA . LYS A 1 91 ? 28.384 -8.953 10.374 1.00 24.07 251 LYS A CA 1
ATOM 730 C C . LYS A 1 91 ? 27.501 -8.014 9.557 1.00 29.25 251 LYS A C 1
ATOM 731 O O . LYS A 1 91 ? 27.161 -8.322 8.405 1.00 29.97 251 LYS A O 1
ATOM 737 N N . LEU A 1 92 ? 27.067 -6.913 10.182 1.00 24.61 252 LEU A N 1
ATOM 738 C CA . LEU A 1 92 ? 26.198 -5.926 9.556 1.00 25.28 252 LEU A CA 1
ATOM 739 C C . LEU A 1 92 ? 26.939 -4.622 9.441 1.00 28.99 252 LEU A C 1
ATOM 740 O O . LEU A 1 92 ? 27.788 -4.326 10.276 1.00 28.65 252 LEU A O 1
ATOM 745 N N . LEU A 1 93 ? 26.659 -3.864 8.394 1.00 25.15 253 LEU A N 1
ATOM 746 C CA . LEU A 1 93 ? 27.338 -2.607 8.155 1.00 25.31 253 LEU A CA 1
ATOM 747 C C . LEU A 1 93 ? 26.429 -1.459 8.448 1.00 27.65 253 LEU A C 1
ATOM 748 O O . LEU A 1 93 ? 25.377 -1.347 7.810 1.00 26.14 253 LEU A O 1
ATOM 753 N N . LEU A 1 94 ? 26.815 -0.597 9.416 1.00 23.96 254 LEU A N 1
ATOM 754 C CA . LEU A 1 94 ? 26.002 0.601 9.683 1.00 22.31 254 LEU A CA 1
ATOM 755 C C . LEU A 1 94 ? 26.275 1.569 8.561 1.00 25.03 254 LEU A C 1
ATOM 756 O O . LEU A 1 94 ? 27.434 1.856 8.282 1.00 23.48 254 LEU A O 1
ATOM 761 N N . PRO A 1 95 ? 25.244 2.048 7.850 1.00 24.79 255 PRO A N 1
ATOM 762 C CA . PRO A 1 95 ? 25.509 3.009 6.770 1.00 24.64 255 PRO A CA 1
ATOM 763 C C . PRO A 1 95 ? 25.921 4.376 7.320 1.00 27.13 255 PRO A C 1
ATOM 764 O O . PRO A 1 95 ? 25.353 4.850 8.318 1.00 27.18 255 PRO A O 1
ATOM 768 N N . LEU A 1 96 ? 26.916 5.003 6.679 1.00 23.98 256 LEU A N 1
ATOM 769 C CA . LEU A 1 96 ? 27.441 6.303 7.127 1.00 24.11 256 LEU A CA 1
ATOM 770 C C . LEU A 1 96 ? 27.224 7.405 6.103 1.00 30.14 256 LEU A C 1
ATOM 771 O O . LEU A 1 96 ? 27.458 8.570 6.414 1.00 29.82 256 LEU A O 1
ATOM 776 N N . GLY A 1 97 ? 26.793 7.029 4.902 1.00 29.82 257 GLY A N 1
ATOM 777 C CA . GLY A 1 97 ? 26.605 7.955 3.786 1.00 31.94 257 GLY A CA 1
ATOM 778 C C . GLY A 1 97 ? 25.582 9.059 3.940 1.00 37.44 257 GLY A C 1
ATOM 779 O O . GLY A 1 97 ? 25.610 10.015 3.157 1.00 40.17 257 GLY A O 1
ATOM 780 N N . ASP A 1 98 ? 24.665 8.966 4.915 1.00 32.78 258 ASP A N 1
ATOM 781 C CA . ASP A 1 98 ? 23.685 10.051 5.012 1.00 34.12 258 ASP A CA 1
ATOM 782 C C . ASP A 1 98 ? 23.793 10.801 6.354 1.00 34.21 258 ASP A C 1
ATOM 783 O O . ASP A 1 98 ? 22.877 11.534 6.747 1.00 35.07 258 ASP A O 1
ATOM 788 N N . ILE A 1 99 ? 24.963 10.687 7.004 1.00 27.99 259 ILE A N 1
ATOM 789 C CA . ILE A 1 99 ? 25.271 11.426 8.228 1.00 26.06 259 ILE A CA 1
ATOM 790 C C . ILE A 1 99 ? 26.179 12.571 7.731 1.00 26.99 259 ILE A C 1
ATOM 791 O O . ILE A 1 99 ? 27.359 12.326 7.471 1.00 25.94 259 ILE A O 1
ATOM 796 N N . LYS A 1 100 ? 25.631 13.793 7.553 1.00 23.36 260 LYS A N 1
ATOM 797 C CA . LYS A 1 100 ? 26.321 14.915 6.918 1.00 23.70 260 LYS A CA 1
ATOM 798 C C . LYS A 1 100 ? 27.696 15.203 7.540 1.00 26.82 260 LYS A C 1
ATOM 799 O O . LYS A 1 100 ? 28.624 15.428 6.764 1.00 26.45 260 LYS A O 1
ATOM 805 N N . PRO A 1 101 ? 27.879 15.204 8.893 1.00 22.85 261 PRO A N 1
ATOM 806 C CA . PRO A 1 101 ? 29.207 15.466 9.445 1.00 21.63 261 PRO A CA 1
ATOM 807 C C . PRO A 1 101 ? 30.275 14.490 8.970 1.00 25.00 261 PRO A C 1
ATOM 808 O O . PRO A 1 101 ? 31.440 14.880 8.917 1.00 24.90 261 PRO A O 1
ATOM 812 N N . LEU A 1 102 ? 29.894 13.259 8.587 1.00 21.30 262 LEU A N 1
ATOM 813 C CA . LEU A 1 102 ? 30.894 12.286 8.118 1.00 19.86 262 LEU A CA 1
ATOM 814 C C . LEU A 1 102 ? 31.315 12.561 6.643 1.00 25.24 262 LEU A C 1
ATOM 815 O O . LEU A 1 102 ? 32.213 11.885 6.137 1.00 26.35 262 LEU A O 1
ATOM 820 N N . GLN A 1 103 ? 30.768 13.638 6.007 1.00 24.83 263 GLN A N 1
ATOM 821 C CA . GLN A 1 103 ? 31.242 14.079 4.692 1.00 25.71 263 GLN A CA 1
ATOM 822 C C . GLN A 1 103 ? 32.590 14.798 4.868 1.00 28.53 263 GLN A C 1
ATOM 823 O O . GLN A 1 103 ? 33.290 15.084 3.879 1.00 31.22 263 GLN A O 1
ATOM 829 N N . GLN A 1 104 ? 32.946 15.101 6.139 1.00 22.93 264 GLN A N 1
ATOM 830 C CA . GLN A 1 104 ? 34.167 15.801 6.512 1.00 23.36 264 GLN A CA 1
ATOM 831 C C . GLN A 1 104 ? 35.240 14.857 6.979 1.00 24.71 264 GLN A C 1
ATOM 832 O O . GLN A 1 104 ? 34.972 13.852 7.668 1.00 23.11 264 GLN A O 1
ATOM 838 N N . ALA A 1 105 ? 36.472 15.192 6.641 1.00 21.57 265 ALA A N 1
ATOM 839 C CA . ALA A 1 105 ? 37.606 14.435 7.117 1.00 20.61 265 ALA A CA 1
ATOM 840 C C . ALA A 1 105 ? 37.686 14.515 8.642 1.00 22.18 265 ALA A C 1
ATOM 841 O O . ALA A 1 105 ? 37.254 15.493 9.251 1.00 24.62 265 ALA A O 1
ATOM 843 N N . GLY A 1 106 ? 38.208 13.482 9.250 1.00 18.98 266 GLY A N 1
ATOM 844 C CA . GLY A 1 106 ? 38.402 13.511 10.683 1.00 18.14 266 GLY A CA 1
ATOM 845 C C . GLY A 1 106 ? 38.712 12.159 11.266 1.00 21.71 266 GLY A C 1
ATOM 846 O O . GLY A 1 106 ? 38.672 11.142 10.566 1.00 19.52 266 GLY A O 1
ATOM 847 N N . VAL A 1 107 ? 39.080 12.158 12.556 1.00 18.06 267 VAL A N 1
ATOM 848 C CA . VAL A 1 107 ? 39.248 10.938 13.350 1.00 17.61 267 VAL A CA 1
ATOM 849 C C . VAL A 1 107 ? 37.994 10.857 14.192 1.00 19.29 267 VAL A C 1
ATOM 850 O O . VAL A 1 107 ? 37.693 11.775 14.959 1.00 19.72 267 VAL A O 1
ATOM 854 N N . TYR A 1 108 ? 37.224 9.779 14.013 1.00 17.82 268 TYR A N 1
ATOM 855 C CA . TYR A 1 108 ? 35.932 9.631 14.657 1.00 16.79 268 TYR A CA 1
ATOM 856 C C . TYR A 1 108 ? 35.877 8.498 15.616 1.00 19.53 268 TYR A C 1
ATOM 857 O O . TYR A 1 108 ? 36.508 7.461 15.431 1.00 19.09 268 TYR A O 1
ATOM 866 N N . LEU A 1 109 ? 35.056 8.681 16.639 1.00 17.55 269 LEU A N 1
ATOM 867 C CA . LEU A 1 109 ? 34.799 7.671 17.634 1.00 19.41 269 LEU A CA 1
ATOM 868 C C . LEU A 1 109 ? 33.332 7.324 17.556 1.00 20.23 269 LEU A C 1
ATOM 869 O O . LEU A 1 109 ? 32.521 8.237 17.443 1.00 20.91 269 LEU A O 1
ATOM 874 N N . ALA A 1 110 ? 32.967 6.030 17.559 1.00 16.85 270 ALA A N 1
ATOM 875 C CA . ALA A 1 110 ? 31.554 5.649 17.593 1.00 17.14 270 ALA A CA 1
ATOM 876 C C . ALA A 1 110 ? 31.364 4.860 18.883 1.00 20.95 270 ALA A C 1
ATOM 877 O O . ALA A 1 110 ? 32.191 3.999 19.190 1.00 20.78 270 ALA A O 1
ATOM 879 N N . VAL A 1 111 ? 30.367 5.221 19.697 1.00 16.89 271 VAL A N 1
ATOM 880 C CA . VAL A 1 111 ? 30.174 4.560 20.999 1.00 16.87 271 VAL A CA 1
ATOM 881 C C . VAL A 1 111 ? 28.748 4.124 21.104 1.00 21.03 271 VAL A C 1
ATOM 882 O O . VAL A 1 111 ? 27.851 4.944 20.913 1.00 20.35 271 VAL A O 1
ATOM 886 N N . MET A 1 112 ? 28.524 2.856 21.460 1.00 19.42 272 MET A N 1
ATOM 887 C CA . MET A 1 112 ? 27.164 2.374 21.609 1.00 19.56 272 MET A CA 1
ATOM 888 C C . MET A 1 112 ? 26.582 2.766 22.964 1.00 27.57 272 MET A C 1
ATOM 889 O O . MET A 1 112 ? 27.291 2.709 23.988 1.00 28.07 272 MET A O 1
ATOM 894 N N . ASN A 1 113 ? 25.300 3.160 22.968 1.00 25.92 273 ASN A N 1
ATOM 895 C CA . ASN A 1 113 ? 24.546 3.447 24.194 1.00 28.92 273 ASN A CA 1
ATOM 896 C C . ASN A 1 113 ? 24.124 2.070 24.675 1.00 35.13 273 ASN A C 1
ATOM 897 O O . ASN A 1 113 ? 23.401 1.385 23.955 1.00 34.90 273 ASN A O 1
ATOM 902 N N . GLN A 1 114 ? 24.662 1.608 25.819 1.00 35.30 274 GLN A N 1
ATOM 903 C CA . GLN A 1 114 ? 24.458 0.234 26.297 1.00 36.07 274 GLN A CA 1
ATOM 904 C C . GLN A 1 114 ? 23.200 0.024 27.165 1.00 47.61 274 GLN A C 1
ATOM 905 O O . GLN A 1 114 ? 23.303 -0.541 28.259 1.00 48.49 274 GLN A O 1
ATOM 911 N N . ALA A 1 115 ? 22.020 0.407 26.648 1.00 48.73 275 ALA A N 1
ATOM 912 C CA . ALA A 1 115 ? 20.745 0.228 27.360 1.00 51.53 275 ALA A CA 1
ATOM 913 C C . ALA A 1 115 ? 20.088 -1.090 26.977 1.00 57.65 275 ALA A C 1
ATOM 914 O O . ALA A 1 115 ? 20.085 -1.464 25.800 1.00 57.54 275 ALA A O 1
ATOM 916 N N . GLY A 1 116 ? 19.536 -1.778 27.973 1.00 55.62 276 GLY A N 1
ATOM 917 C CA . GLY A 1 116 ? 18.858 -3.053 27.769 1.00 55.32 276 GLY A CA 1
ATOM 918 C C . GLY A 1 116 ? 19.600 -4.265 28.294 1.00 58.51 276 GLY A C 1
ATOM 919 O O . GLY A 1 116 ? 20.659 -4.140 28.920 1.00 58.83 276 GLY A O 1
ATOM 920 N N . ARG A 1 117 ? 19.035 -5.455 28.024 1.00 53.98 277 ARG A N 1
ATOM 921 C CA . ARG A 1 117 ? 19.555 -6.747 28.469 1.00 54.11 277 ARG A CA 1
ATOM 922 C C . ARG A 1 117 ? 20.649 -7.306 2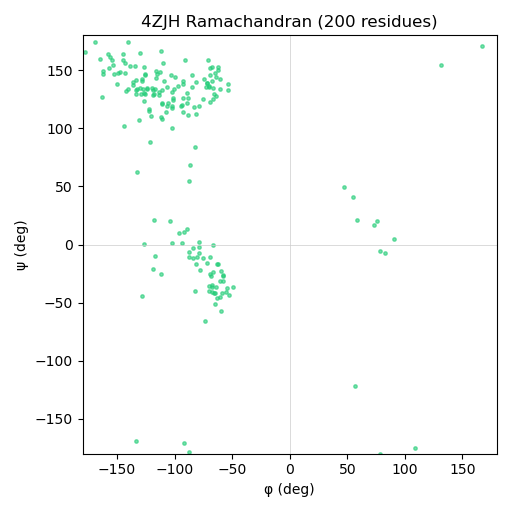7.532 1.00 55.17 277 ARG A C 1
ATOM 923 O O . ARG A 1 117 ? 21.236 -8.349 27.839 1.00 56.31 277 ARG A O 1
ATOM 931 N N . TYR A 1 118 ? 20.938 -6.603 26.415 1.00 47.41 278 TYR A N 1
ATOM 932 C CA . TYR A 1 118 ? 21.945 -7.011 25.438 1.00 44.68 278 TYR A CA 1
ATOM 933 C C . TYR A 1 118 ? 23.353 -7.017 26.033 1.00 45.41 278 TYR A C 1
ATOM 934 O O . TYR A 1 118 ? 23.684 -6.151 26.849 1.00 43.74 278 TYR A O 1
ATOM 943 N N . ASP A 1 119 ? 24.184 -7.981 25.607 1.00 40.27 279 ASP A N 1
ATOM 944 C CA . ASP A 1 119 ? 25.598 -8.010 25.963 1.00 38.66 279 ASP A CA 1
ATOM 945 C C . ASP A 1 119 ? 26.336 -7.123 24.951 1.00 39.34 279 ASP A C 1
ATOM 946 O O . ASP A 1 119 ? 26.045 -7.197 23.752 1.00 37.26 279 ASP A O 1
ATOM 951 N N . TYR A 1 120 ? 27.258 -6.263 25.423 1.00 33.75 280 TYR A N 1
ATOM 952 C CA . TYR A 1 120 ? 28.018 -5.381 24.538 1.00 31.05 280 TYR A CA 1
ATOM 953 C C . TYR A 1 120 ? 29.471 -5.801 24.495 1.00 34.42 280 TYR A C 1
ATOM 954 O O . TYR A 1 120 ? 30.192 -5.629 25.483 1.00 36.01 280 TYR A O 1
ATOM 963 N N . SER A 1 121 ? 29.894 -6.386 23.363 1.00 28.88 281 SER A N 1
ATOM 964 C CA . SER A 1 121 ? 31.265 -6.895 23.205 1.00 29.52 281 SER A CA 1
ATOM 965 C C . SER A 1 121 ? 32.275 -5.767 23.038 1.00 35.09 281 SER A C 1
ATOM 966 O O . SER A 1 121 ? 33.118 -5.598 23.912 1.00 36.71 281 SER A O 1
ATOM 969 N N . ASN A 1 122 ? 32.202 -5.003 21.944 1.00 29.86 282 ASN A N 1
ATOM 970 C CA . ASN A 1 122 ? 33.125 -3.880 21.683 1.00 28.72 282 ASN A CA 1
ATOM 971 C C . ASN A 1 122 ? 32.270 -2.642 21.551 1.00 26.96 282 ASN A C 1
ATOM 972 O O . ASN A 1 122 ? 31.797 -2.363 20.454 1.00 25.05 282 ASN A O 1
ATOM 977 N N . PRO A 1 123 ? 31.957 -1.921 22.642 1.00 24.50 283 PRO A N 1
ATOM 978 C CA . PRO A 1 123 ? 30.983 -0.838 22.512 1.00 22.52 283 PRO A CA 1
ATOM 979 C C . PRO A 1 123 ? 31.569 0.418 21.899 1.00 22.71 283 PRO A C 1
ATOM 980 O O . PRO A 1 123 ? 30.812 1.343 21.647 1.00 22.35 283 PRO A O 1
ATOM 984 N N . ALA A 1 124 ? 32.894 0.467 21.689 1.00 21.21 284 ALA A N 1
ATOM 985 C CA . ALA A 1 124 ? 33.498 1.672 21.112 1.00 20.32 284 ALA A CA 1
ATOM 986 C C . ALA A 1 124 ? 34.462 1.341 20.007 1.00 23.68 284 ALA A C 1
ATOM 987 O O . ALA A 1 124 ? 35.239 0.376 20.101 1.00 23.41 284 ALA A O 1
ATOM 989 N N . THR A 1 125 ? 34.456 2.168 18.958 1.00 19.89 285 THR A N 1
ATOM 990 C CA . THR A 1 125 ? 35.371 1.948 17.862 1.00 19.68 285 THR A CA 1
ATOM 991 C C . THR A 1 125 ? 35.859 3.260 17.321 1.00 23.38 285 THR A C 1
ATOM 992 O O . THR A 1 125 ? 35.207 4.303 17.481 1.00 25.12 285 THR A O 1
ATOM 996 N N . LEU A 1 126 ? 37.022 3.196 16.694 1.00 20.02 286 LEU A N 1
ATOM 997 C CA . LEU A 1 126 ? 37.655 4.390 16.163 1.00 21.30 286 LEU A CA 1
ATOM 998 C C . LEU A 1 126 ? 37.817 4.233 14.651 1.00 23.35 286 LEU A C 1
ATOM 999 O O . LEU A 1 126 ? 38.234 3.176 14.187 1.00 25.10 286 LEU A O 1
ATOM 1004 N N . PHE A 1 127 ? 37.486 5.270 13.878 1.00 18.83 287 PHE A N 1
ATOM 1005 C CA . PHE A 1 127 ? 37.695 5.216 12.439 1.00 19.43 287 PHE A CA 1
ATOM 1006 C C . PHE A 1 127 ? 38.129 6.575 11.907 1.00 22.88 287 PHE A C 1
ATOM 1007 O O . PHE A 1 127 ? 37.669 7.600 12.385 1.00 22.77 287 PHE A O 1
ATOM 1015 N N . THR A 1 128 ? 38.964 6.557 10.862 1.00 18.75 288 THR A N 1
ATOM 1016 C CA . THR A 1 128 ? 39.480 7.778 10.248 1.00 18.11 288 THR A CA 1
ATOM 1017 C C . THR A 1 128 ? 38.967 7.946 8.839 1.00 20.61 288 THR A C 1
ATOM 1018 O O . THR A 1 128 ? 39.021 7.012 8.022 1.00 21.74 288 THR A O 1
ATOM 1022 N N . LEU A 1 129 ? 38.468 9.141 8.542 1.00 17.53 289 LEU A N 1
ATOM 1023 C CA . LEU A 1 129 ? 38.094 9.506 7.190 1.00 17.74 289 LEU A CA 1
ATOM 1024 C C . LEU A 1 129 ? 39.171 10.480 6.739 1.00 20.24 289 LEU A C 1
ATOM 1025 O O . LEU A 1 129 ? 39.329 11.549 7.311 1.00 18.65 289 LEU A O 1
ATOM 1030 N N . SER A 1 130 ? 39.959 10.079 5.750 1.00 18.01 290 SER A N 1
ATOM 1031 C CA . SER A 1 130 ? 41.081 10.860 5.275 1.00 16.57 290 SER A CA 1
ATOM 1032 C C . SER A 1 130 ? 41.518 10.377 3.896 1.00 19.49 290 SER A C 1
ATOM 1033 O O . SER A 1 130 ? 41.394 9.176 3.649 1.00 21.40 290 SER A O 1
ATOM 1036 N N . ASP A 1 131 ? 42.050 11.272 3.067 1.00 18.37 291 ASP A N 1
ATOM 1037 C CA . ASP A 1 131 ? 42.625 10.874 1.781 1.00 20.69 291 ASP A CA 1
ATOM 1038 C C . ASP A 1 131 ? 44.133 10.643 1.923 1.00 22.23 291 ASP A C 1
ATOM 1039 O O . ASP A 1 131 ? 44.780 10.325 0.928 1.00 21.93 291 ASP A O 1
ATOM 1044 N N . ILE A 1 132 ? 44.704 10.803 3.137 1.00 16.69 292 ILE A N 1
ATOM 1045 C CA . ILE A 1 132 ? 46.157 10.628 3.252 1.00 15.34 292 ILE A CA 1
ATOM 1046 C C . ILE A 1 132 ? 46.500 9.207 3.625 1.00 19.25 292 ILE A C 1
ATOM 1047 O O . ILE A 1 132 ? 45.995 8.697 4.612 1.00 18.32 292 ILE A O 1
ATOM 1052 N N . GLY A 1 133 ? 47.352 8.583 2.831 1.00 16.44 293 GLY A N 1
ATOM 1053 C CA . GLY A 1 133 ? 47.902 7.284 3.154 1.00 16.57 293 GLY A CA 1
ATOM 1054 C C . GLY A 1 133 ? 49.319 7.524 3.654 1.00 17.69 293 GLY A C 1
ATOM 1055 O O . GLY A 1 133 ? 50.069 8.272 3.012 1.00 16.35 293 GLY A O 1
ATOM 1056 N N . VAL A 1 134 ? 49.692 6.917 4.809 1.00 16.12 294 VAL A N 1
ATOM 1057 C CA . VAL A 1 134 ? 51.056 7.027 5.393 1.00 16.57 294 VAL A CA 1
ATOM 1058 C C . VAL A 1 134 ? 51.558 5.622 5.614 1.00 20.73 294 VAL A C 1
ATOM 1059 O O . VAL A 1 134 ? 50.829 4.788 6.191 1.00 19.91 294 VAL A O 1
ATOM 1063 N N . SER A 1 135 ? 52.783 5.345 5.155 1.00 15.64 295 SER A N 1
ATOM 1064 C CA . SER A 1 135 ? 53.390 4.051 5.396 1.00 16.36 295 SER A CA 1
ATOM 1065 C C . SER A 1 135 ? 54.835 4.322 5.743 1.00 18.60 295 SER A C 1
ATOM 1066 O O . SER A 1 135 ? 55.370 5.387 5.384 1.00 18.10 295 SER A O 1
ATOM 1069 N N . ALA A 1 136 ? 55.445 3.418 6.513 1.00 17.25 296 ALA A N 1
ATOM 1070 C CA . ALA A 1 136 ? 56.801 3.662 6.952 1.00 18.40 296 ALA A CA 1
ATOM 1071 C C . ALA A 1 136 ? 57.543 2.396 7.232 1.00 22.60 296 ALA A C 1
ATOM 1072 O O . ALA A 1 136 ? 56.937 1.380 7.587 1.00 22.82 296 ALA A O 1
ATOM 1074 N N . HIS A 1 137 ? 58.872 2.461 7.125 1.00 19.90 297 HIS A N 1
ATOM 1075 C CA . HIS A 1 137 ? 59.697 1.340 7.526 1.00 22.76 297 HIS A CA 1
ATOM 1076 C C . HIS A 1 137 ? 61.065 1.834 7.961 1.00 23.76 297 HIS A C 1
ATOM 1077 O O . HIS A 1 137 ? 61.561 2.833 7.430 1.00 22.12 297 HIS A O 1
ATOM 1084 N N . ARG A 1 138 ? 61.653 1.148 8.941 1.00 21.51 298 ARG A N 1
ATOM 1085 C CA . ARG A 1 138 ? 62.986 1.501 9.393 1.00 22.24 298 ARG A CA 1
ATOM 1086 C C . ARG A 1 138 ? 63.982 1.035 8.369 1.00 27.05 298 ARG A C 1
ATOM 1087 O O . ARG A 1 138 ? 63.814 -0.038 7.774 1.00 29.45 298 ARG A O 1
ATOM 1095 N N . TYR A 1 139 ? 65.024 1.824 8.152 1.00 23.08 299 TYR A N 1
ATOM 1096 C CA . TYR A 1 139 ? 66.077 1.449 7.217 1.00 25.08 299 TYR A CA 1
ATOM 1097 C C . TYR A 1 139 ? 67.364 1.967 7.837 1.00 25.15 299 TYR A C 1
ATOM 1098 O O . TYR A 1 139 ? 67.588 3.177 7.838 1.00 25.87 299 TYR A O 1
ATOM 1107 N N . HIS A 1 140 ? 68.144 1.063 8.463 1.00 22.87 300 HIS A N 1
ATOM 1108 C CA . HIS A 1 140 ? 69.371 1.432 9.161 1.00 22.97 300 HIS A CA 1
ATOM 1109 C C . HIS A 1 140 ? 69.062 2.509 10.242 1.00 24.80 300 HIS A C 1
ATOM 1110 O O . HIS A 1 140 ? 68.235 2.240 11.094 1.00 23.99 300 HIS A O 1
ATOM 1117 N N . ASN A 1 141 ? 69.690 3.696 10.186 1.00 21.70 301 ASN A N 1
ATOM 1118 C CA . ASN A 1 141 ? 69.493 4.780 11.157 1.00 20.88 301 ASN A CA 1
ATOM 1119 C C . ASN A 1 141 ? 68.355 5.722 10.782 1.00 23.30 301 ASN A C 1
ATOM 1120 O O . ASN A 1 141 ? 68.231 6.782 11.411 1.00 22.33 301 ASN A O 1
ATOM 1125 N N . ARG A 1 142 ? 67.493 5.340 9.814 1.00 20.03 302 ARG A N 1
ATOM 1126 C CA A ARG A 1 142 ? 66.410 6.228 9.392 0.50 19.03 302 ARG A CA 1
ATOM 1127 C CA B ARG A 1 142 ? 66.417 6.244 9.419 0.50 19.14 302 ARG A CA 1
ATOM 1128 C C . ARG A 1 142 ? 65.060 5.554 9.426 1.00 20.86 302 ARG A C 1
ATOM 1129 O O . ARG A 1 142 ? 64.963 4.328 9.404 1.00 21.63 302 ARG A O 1
ATOM 1144 N N . LEU A 1 143 ? 64.031 6.358 9.495 1.00 16.66 303 LEU A N 1
ATOM 1145 C CA . LEU A 1 143 ? 62.658 5.914 9.384 1.00 17.49 303 LEU A CA 1
ATOM 1146 C C . LEU A 1 143 ? 62.192 6.512 8.042 1.00 19.67 303 LEU A C 1
ATOM 1147 O O . LEU A 1 143 ? 62.138 7.742 7.902 1.00 19.12 303 LEU A O 1
ATOM 1152 N N . ASP A 1 144 ? 61.976 5.663 7.020 1.00 17.88 304 ASP A N 1
ATOM 1153 C CA . ASP A 1 144 ? 61.584 6.113 5.694 1.00 17.50 304 ASP A CA 1
ATOM 1154 C C . ASP A 1 144 ? 60.081 6.075 5.574 1.00 19.74 304 ASP A C 1
ATOM 1155 O O . ASP A 1 144 ? 59.467 5.000 5.712 1.00 19.52 304 ASP A O 1
ATOM 1160 N N . ILE A 1 145 ? 59.498 7.235 5.322 1.00 16.41 305 ILE A N 1
ATOM 1161 C CA . ILE A 1 145 ? 58.045 7.415 5.286 1.00 16.06 305 ILE A CA 1
ATOM 1162 C C . ILE A 1 145 ? 57.574 7.811 3.908 1.00 18.11 305 ILE A C 1
ATOM 1163 O O . ILE A 1 145 ? 58.249 8.578 3.218 1.00 18.09 305 ILE A O 1
ATOM 1168 N N . PHE A 1 146 ? 56.397 7.296 3.508 1.00 16.24 306 PHE A N 1
ATOM 1169 C CA . PHE A 1 146 ? 55.812 7.626 2.231 1.00 15.54 306 PHE A CA 1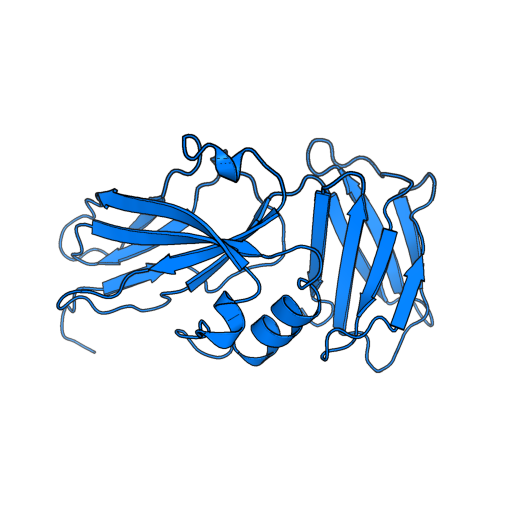
ATOM 1170 C C . PHE A 1 146 ? 54.413 8.136 2.470 1.00 17.72 306 PHE A C 1
ATOM 1171 O O . PHE A 1 146 ? 53.658 7.509 3.215 1.00 16.90 306 PHE A O 1
ATOM 1179 N N . THR A 1 147 ? 54.093 9.296 1.896 1.00 15.48 307 THR A N 1
ATOM 1180 C CA . THR A 1 147 ? 52.758 9.915 2.039 1.00 14.83 307 THR A CA 1
ATOM 1181 C C . THR A 1 147 ? 52.113 10.012 0.671 1.00 17.76 307 THR A C 1
ATOM 1182 O O . THR A 1 147 ? 52.746 10.483 -0.274 1.00 17.28 307 THR A O 1
ATOM 1186 N N . GLN A 1 148 ? 50.867 9.536 0.571 1.00 15.33 308 GLN A N 1
ATOM 1187 C CA . GLN A 1 148 ? 50.191 9.483 -0.722 1.00 15.04 308 GLN A CA 1
ATOM 1188 C C . GLN A 1 148 ? 48.738 9.848 -0.608 1.00 17.18 308 GLN A C 1
ATOM 1189 O O . GLN A 1 148 ? 48.195 9.982 0.485 1.00 17.25 308 GLN A O 1
ATOM 1195 N N . SER A 1 149 ? 48.098 9.940 -1.764 1.00 16.14 309 SER A N 1
ATOM 1196 C CA . SER A 1 149 ? 46.644 10.070 -1.897 1.00 16.85 309 SER A CA 1
ATOM 1197 C C . SER A 1 149 ? 46.048 8.677 -1.961 1.00 21.68 309 SER A C 1
ATOM 1198 O O . SER A 1 149 ? 46.543 7.845 -2.730 1.00 21.24 309 SER A O 1
ATOM 1201 N N . LEU A 1 150 ? 45.028 8.395 -1.154 1.00 19.34 310 LEU A N 1
ATOM 1202 C CA . LEU A 1 150 ? 44.410 7.079 -1.168 1.00 20.10 310 LEU A CA 1
ATOM 1203 C C . LEU A 1 150 ? 43.468 6.902 -2.370 1.00 25.34 310 LEU A C 1
ATOM 1204 O O . LEU A 1 150 ? 43.253 5.766 -2.797 1.00 26.58 310 LEU A O 1
ATOM 1209 N N . GLU A 1 151 ? 42.985 8.013 -2.953 1.00 22.98 311 GLU A N 1
ATOM 1210 C CA . GLU A 1 151 ? 42.096 7.968 -4.131 1.00 24.34 311 GLU A CA 1
ATOM 1211 C C . GLU A 1 151 ? 42.787 7.343 -5.367 1.00 28.25 311 GLU A C 1
ATOM 1212 O O . GLU A 1 151 ? 42.188 6.510 -6.059 1.00 29.95 311 GLU A O 1
ATOM 1218 N N . ASN A 1 152 ? 44.023 7.750 -5.651 1.00 23.87 312 ASN A N 1
ATOM 1219 C CA . ASN A 1 152 ? 44.732 7.246 -6.830 1.00 24.19 312 ASN A CA 1
ATOM 1220 C C . ASN A 1 152 ? 46.124 6.651 -6.491 1.00 23.70 312 ASN A C 1
ATOM 1221 O O . ASN A 1 152 ? 46.830 6.221 -7.403 1.00 24.36 312 ASN A O 1
ATOM 1226 N N . GLY A 1 153 ? 46.510 6.652 -5.201 1.00 19.07 313 GLY A N 1
ATOM 1227 C CA . GLY A 1 153 ? 47.804 6.126 -4.777 1.00 18.23 313 GLY A CA 1
ATOM 1228 C C . GLY A 1 153 ? 49.016 7.019 -4.996 1.00 21.23 313 GLY A C 1
ATOM 1229 O O . GLY A 1 153 ? 50.129 6.664 -4.586 1.00 20.67 313 GLY A O 1
ATOM 1230 N N . ALA A 1 154 ? 48.839 8.170 -5.670 1.00 19.92 314 ALA A N 1
ATOM 1231 C CA . ALA A 1 154 ? 49.957 9.028 -6.048 1.00 19.27 314 ALA A CA 1
ATOM 1232 C C . ALA A 1 154 ? 50.640 9.675 -4.880 1.00 21.57 314 ALA A C 1
ATOM 1233 O O . ALA A 1 154 ? 49.991 10.170 -3.964 1.00 18.86 314 ALA A O 1
ATOM 1235 N N . ALA A 1 155 ? 51.975 9.759 -4.964 1.00 19.55 315 ALA A N 1
ATOM 1236 C CA . ALA A 1 155 ? 52.795 10.458 -3.990 1.00 19.01 315 ALA A CA 1
ATOM 1237 C C . ALA A 1 155 ? 52.312 11.877 -3.809 1.00 20.64 315 ALA A C 1
ATOM 1238 O O . ALA A 1 155 ? 51.940 12.520 -4.798 1.00 20.53 315 ALA A O 1
ATOM 1240 N N . GLN A 1 156 ? 52.263 12.360 -2.546 1.00 18.76 316 GLN A N 1
ATOM 1241 C CA . GLN A 1 156 ? 51.820 13.720 -2.271 1.00 19.26 316 GLN A CA 1
ATOM 1242 C C . GLN A 1 156 ? 52.880 14.452 -1.498 1.00 19.06 316 GLN A C 1
ATOM 1243 O O . GLN A 1 156 ? 53.441 13.924 -0.533 1.00 18.68 316 GLN A O 1
ATOM 1249 N N . GLN A 1 157 ? 53.140 15.675 -1.948 1.00 18.11 317 GLN A N 1
ATOM 1250 C CA . GLN A 1 157 ? 54.107 16.609 -1.390 1.00 17.94 317 GLN A CA 1
ATOM 1251 C C . GLN A 1 157 ? 53.450 17.484 -0.352 1.00 21.47 317 GLN A C 1
ATOM 1252 O O . GLN A 1 157 ? 52.248 17.670 -0.391 1.00 21.62 317 GLN A O 1
ATOM 1258 N N . GLY A 1 158 ? 54.231 18.066 0.526 1.00 17.67 318 GLY A N 1
ATOM 1259 C CA . GLY A 1 158 ? 53.686 19.024 1.482 1.00 18.11 318 GLY A CA 1
ATOM 1260 C C . GLY A 1 158 ? 52.849 18.477 2.619 1.00 21.10 318 GLY A C 1
ATOM 1261 O O . GLY A 1 158 ? 52.124 19.242 3.272 1.00 21.02 318 GLY A O 1
ATOM 1262 N N . ILE A 1 159 ? 52.942 17.165 2.874 1.00 15.28 319 ILE A N 1
ATOM 1263 C CA . ILE A 1 159 ? 52.206 16.563 4.010 1.00 15.45 319 ILE A CA 1
ATOM 1264 C C . ILE A 1 159 ? 53.122 16.641 5.241 1.00 18.48 319 ILE A C 1
ATOM 1265 O O . ILE A 1 159 ? 54.252 16.140 5.194 1.00 17.78 319 ILE A O 1
ATOM 1270 N N . GLU A 1 160 ? 52.660 17.298 6.320 1.00 17.29 320 GLU A N 1
ATOM 1271 C CA . GLU A 1 160 ? 53.455 17.442 7.536 1.00 16.61 320 GLU A CA 1
ATOM 1272 C C . GLU A 1 160 ? 53.385 16.150 8.333 1.00 19.18 320 GLU A C 1
ATOM 1273 O O . GLU A 1 160 ? 52.293 15.724 8.703 1.00 18.53 320 GLU A O 1
ATOM 1279 N N . VAL A 1 161 ? 54.527 15.514 8.561 1.00 17.52 321 VAL A N 1
ATOM 1280 C CA . VAL A 1 161 ? 54.524 14.263 9.326 1.00 17.18 321 VAL A 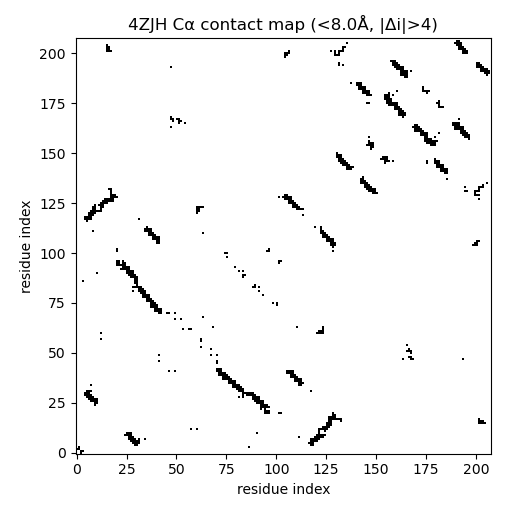CA 1
ATOM 1281 C C . VAL A 1 161 ? 55.188 14.555 10.648 1.00 20.78 321 VAL A C 1
ATOM 1282 O O . VAL A 1 161 ? 56.353 14.946 10.660 1.00 21.73 321 VAL A O 1
ATOM 1286 N N . SER A 1 162 ? 54.471 14.322 11.742 1.00 17.49 322 SER A N 1
ATOM 1287 C CA . SER A 1 162 ? 55.006 14.501 13.085 1.00 18.56 322 SER A CA 1
ATOM 1288 C C . SER A 1 162 ? 55.244 13.131 13.674 1.00 21.16 322 SER A C 1
ATOM 1289 O O . SER A 1 162 ? 54.356 12.259 13.607 1.00 20.18 322 SER A O 1
ATOM 1292 N N . LEU A 1 163 ? 56.417 12.962 14.312 1.00 19.69 323 LEU A N 1
ATOM 1293 C CA . LEU A 1 163 ? 56.787 11.744 15.008 1.00 19.48 323 LEU A CA 1
ATOM 1294 C C . LEU A 1 163 ? 56.409 11.902 16.481 1.00 21.56 323 LEU A C 1
ATOM 1295 O O . LEU A 1 163 ? 56.881 12.839 17.122 1.00 21.00 323 LEU A O 1
ATOM 1300 N N . LEU A 1 164 ? 55.540 11.029 16.994 1.00 19.76 324 LEU A N 1
ATOM 1301 C CA . LEU A 1 164 ? 55.104 11.092 18.401 1.00 20.99 324 LEU A CA 1
ATOM 1302 C C . LEU A 1 164 ? 55.599 9.912 19.225 1.00 23.24 324 LEU A C 1
ATOM 1303 O O . LEU A 1 164 ? 55.670 8.798 18.706 1.00 21.80 324 LEU A O 1
ATOM 1308 N N . ASN A 1 165 ? 55.857 10.128 20.527 1.00 22.40 325 ASN A N 1
ATOM 1309 C CA . ASN A 1 165 ? 56.152 9.015 21.421 1.00 23.81 325 ASN A CA 1
ATOM 1310 C C . ASN A 1 165 ? 54.818 8.472 21.977 1.00 27.78 325 ASN A C 1
ATOM 1311 O O . ASN A 1 165 ? 53.736 8.947 21.577 1.00 26.22 325 ASN A O 1
ATOM 1316 N N . GLU A 1 166 ? 54.875 7.457 22.857 1.00 28.23 326 GLU A N 1
ATOM 1317 C CA . GLU A 1 166 ? 53.660 6.845 23.423 1.00 30.10 326 GLU A CA 1
ATOM 1318 C C . GLU A 1 166 ? 52.830 7.808 24.266 1.00 36.32 326 GLU A C 1
ATOM 1319 O O . GLU A 1 166 ? 51.667 7.501 24.557 1.00 35.85 326 GLU A O 1
ATOM 1325 N N . LYS A 1 167 ? 53.426 8.941 24.685 1.00 34.28 327 LYS A N 1
ATOM 1326 C CA . LYS A 1 167 ? 52.745 9.965 25.487 1.00 35.94 327 LYS A CA 1
ATOM 1327 C C . LYS A 1 167 ? 52.029 10.984 24.600 1.00 39.05 327 LYS A C 1
ATOM 1328 O O . LYS A 1 167 ? 51.234 11.784 25.093 1.00 40.94 327 LYS A O 1
ATOM 1334 N N . GLY A 1 168 ? 52.293 10.944 23.304 1.00 32.65 328 GLY A N 1
ATOM 1335 C CA . GLY A 1 168 ? 51.685 11.885 22.377 1.00 31.20 328 GLY A CA 1
ATOM 1336 C C . GLY A 1 168 ? 52.519 13.139 22.186 1.00 33.39 328 GLY A C 1
ATOM 1337 O O . GLY A 1 168 ? 52.092 14.052 21.485 1.00 31.98 328 GLY A O 1
ATOM 1338 N N . GLN A 1 169 ? 53.721 13.179 22.789 1.00 28.90 329 GLN A N 1
ATOM 1339 C CA . GLN A 1 169 ? 54.679 14.272 22.618 1.00 27.37 329 GLN A CA 1
ATOM 1340 C C . GLN A 1 169 ? 55.291 14.223 21.235 1.00 27.70 329 GLN A C 1
ATOM 1341 O O . GLN A 1 169 ? 55.675 13.147 20.776 1.00 26.92 329 GLN A O 1
ATOM 1347 N N . THR A 1 170 ? 55.453 15.382 20.610 1.00 23.44 330 THR A N 1
ATOM 1348 C CA . THR A 1 170 ? 56.065 15.470 19.308 1.00 22.04 330 THR A CA 1
ATOM 1349 C C . THR A 1 170 ? 57.574 15.482 19.465 1.00 26.36 330 THR A C 1
ATOM 1350 O O . THR A 1 170 ? 58.140 16.395 20.082 1.00 29.23 330 THR A O 1
ATOM 1354 N N . LEU A 1 171 ? 58.214 14.473 18.902 1.00 22.79 331 LEU A N 1
ATOM 1355 C CA . LEU A 1 171 ? 59.663 14.302 18.905 1.00 23.16 331 LEU A CA 1
ATOM 1356 C C . LEU A 1 171 ? 60.312 15.121 17.801 1.00 26.31 331 LEU A C 1
ATOM 1357 O O . LEU A 1 171 ? 61.389 15.682 18.003 1.00 26.57 331 LEU A O 1
ATOM 1362 N N . THR A 1 172 ? 59.670 15.165 16.604 1.00 23.79 332 THR A N 1
ATOM 1363 C CA . THR A 1 172 ? 60.173 15.918 15.458 1.00 22.80 332 THR A CA 1
ATOM 1364 C C . THR A 1 172 ? 59.096 15.975 14.405 1.00 25.38 332 THR A C 1
ATOM 1365 O O . THR A 1 172 ? 58.053 15.341 14.560 1.00 23.66 332 THR A O 1
ATOM 1369 N N . GLN A 1 173 ? 59.352 16.727 13.342 1.00 23.70 333 GLN A N 1
ATOM 1370 C CA . GLN A 1 173 ? 58.401 16.863 12.237 1.00 23.23 333 GLN A CA 1
ATOM 1371 C C . GLN A 1 173 ? 59.151 17.267 10.984 1.00 25.62 333 GLN A C 1
ATOM 1372 O O . GLN A 1 173 ? 60.238 17.858 11.049 1.00 25.62 333 GLN A O 1
ATOM 1378 N N . ALA A 1 174 ? 58.600 16.872 9.838 1.00 21.22 334 ALA A N 1
ATOM 1379 C CA . ALA A 1 174 ? 59.145 17.208 8.529 1.00 20.55 334 ALA A CA 1
ATOM 1380 C C . ALA A 1 174 ? 58.013 17.139 7.520 1.00 22.02 334 ALA A C 1
ATOM 1381 O O . ALA A 1 174 ? 57.008 16.496 7.803 1.00 22.04 334 ALA A O 1
ATOM 1383 N N . THR A 1 175 ? 58.176 17.766 6.355 1.00 17.50 335 THR A N 1
ATOM 1384 C CA A THR A 1 175 ? 57.133 17.800 5.340 0.50 17.91 335 THR A CA 1
ATOM 1385 C CA B THR A 1 175 ? 57.114 17.717 5.341 0.50 17.14 335 THR A CA 1
ATOM 1386 C C . THR A 1 175 ? 57.567 16.942 4.146 1.00 20.51 335 THR A C 1
ATOM 1387 O O . THR A 1 175 ? 58.758 16.960 3.790 1.00 21.07 335 THR A O 1
ATOM 1394 N N . SER A 1 176 ? 56.607 16.193 3.544 1.00 17.04 336 SER A N 1
ATOM 1395 C CA . SER A 1 176 ? 56.948 15.331 2.437 1.00 16.96 336 SER A CA 1
ATOM 1396 C C . SER A 1 176 ? 57.425 16.101 1.213 1.00 17.48 336 SER A C 1
ATOM 1397 O O . SER A 1 176 ? 57.011 17.240 0.961 1.00 19.02 336 SER A O 1
ATOM 1400 N N . ASP A 1 177 ? 58.351 15.456 0.477 1.00 16.24 337 ASP A N 1
ATOM 1401 C CA . ASP A 1 177 ? 58.929 16.071 -0.707 1.00 16.75 337 ASP A CA 1
ATOM 1402 C C . ASP A 1 177 ? 58.127 15.692 -1.952 1.00 19.61 337 ASP A C 1
ATOM 1403 O O . ASP A 1 177 ? 57.015 15.170 -1.835 1.00 20.74 337 ASP A O 1
ATOM 1408 N N . ALA A 1 178 ? 58.655 16.034 -3.137 1.00 19.68 338 ALA A N 1
ATOM 1409 C CA . ALA A 1 178 ? 57.980 15.815 -4.418 1.00 21.49 338 ALA A CA 1
ATOM 1410 C C . ALA A 1 178 ? 57.649 14.349 -4.654 1.00 23.58 338 ALA A C 1
ATOM 1411 O O . ALA A 1 178 ? 56.670 14.028 -5.329 1.00 24.24 338 ALA A O 1
ATOM 1413 N N . GLN A 1 179 ? 58.480 13.466 -4.121 1.00 19.71 339 GLN A N 1
ATOM 1414 C CA . GLN A 1 179 ? 58.255 12.041 -4.281 1.00 20.11 339 GLN A CA 1
ATOM 1415 C C . GLN A 1 179 ? 57.429 11.419 -3.125 1.00 20.44 339 GLN A C 1
ATOM 1416 O O . GLN A 1 179 ? 57.333 10.199 -3.073 1.00 20.70 339 GLN A O 1
ATOM 1422 N N . GLY A 1 180 ? 56.839 12.246 -2.256 1.00 17.77 340 GLY A N 1
ATOM 1423 C CA . GLY A 1 180 ? 56.023 11.785 -1.144 1.00 16.59 340 GLY A CA 1
ATOM 1424 C C . GLY A 1 180 ? 56.868 11.234 -0.013 1.00 19.54 340 GLY A C 1
ATOM 1425 O O . GLY A 1 180 ? 56.345 10.513 0.828 1.00 18.05 340 GLY A O 1
ATOM 1426 N N . HIS A 1 181 ? 58.172 11.603 0.053 1.00 16.45 341 HIS A N 1
ATOM 1427 C CA . HIS A 1 181 ? 59.028 11.048 1.076 1.00 15.75 341 HIS A CA 1
ATOM 1428 C C . HIS A 1 181 ? 59.328 11.973 2.229 1.00 19.62 341 HIS A C 1
ATOM 1429 O O . HIS A 1 181 ? 59.491 13.169 2.040 1.00 19.01 341 HIS A O 1
ATOM 1436 N N . VAL A 1 182 ? 59.462 11.387 3.414 1.00 18.06 342 VAL A N 1
ATOM 1437 C CA . VAL A 1 182 ? 59.949 11.987 4.645 1.00 16.65 342 VAL A CA 1
ATOM 1438 C C . VAL A 1 182 ? 60.944 11.001 5.201 1.00 19.14 342 VAL A C 1
ATOM 1439 O O . VAL A 1 182 ? 60.670 9.795 5.188 1.00 19.44 342 VAL A O 1
ATOM 1443 N N . GLN A 1 183 ? 62.104 11.489 5.610 1.00 17.69 343 GLN A N 1
ATOM 1444 C CA . GLN A 1 183 ? 63.103 10.644 6.247 1.00 18.08 343 GLN A CA 1
ATOM 1445 C C . GLN A 1 183 ? 63.381 11.234 7.612 1.00 21.57 343 GLN A C 1
ATOM 1446 O O . GLN A 1 183 ? 63.832 12.387 7.708 1.00 24.42 343 GLN A O 1
ATOM 1452 N N . LEU A 1 184 ? 63.067 10.481 8.646 1.00 18.73 344 LEU A N 1
ATOM 1453 C CA . LEU A 1 184 ? 63.309 10.895 10.023 1.00 19.72 344 LEU A CA 1
ATOM 1454 C C . LEU A 1 184 ? 64.369 10.046 10.662 1.00 22.64 344 LEU A C 1
ATOM 1455 O O . LEU A 1 184 ? 64.677 8.952 10.176 1.00 22.32 344 LEU A O 1
ATOM 1460 N N . GLU A 1 185 ? 64.862 10.497 11.810 1.00 20.57 345 GLU A N 1
ATOM 1461 C CA . GLU A 1 185 ? 65.779 9.696 12.605 1.00 21.58 345 GLU A CA 1
ATOM 1462 C C . GLU A 1 185 ? 65.003 8.548 13.221 1.00 23.23 345 GLU A C 1
ATOM 1463 O O . GLU A 1 185 ? 63.778 8.613 13.363 1.00 23.05 345 GLU A O 1
ATOM 1469 N N . ASN A 1 186 ? 65.727 7.503 13.607 1.00 23.73 346 ASN A N 1
ATOM 1470 C CA A ASN A 1 186 ? 65.128 6.375 14.307 0.50 22.95 346 ASN A CA 1
ATOM 1471 C CA B ASN A 1 186 ? 65.156 6.343 14.271 0.50 23.53 346 ASN A CA 1
ATOM 1472 C C . ASN A 1 186 ? 65.193 6.632 15.783 1.00 27.14 346 ASN A C 1
ATOM 1473 O O . ASN A 1 186 ? 66.262 6.590 16.397 1.00 28.49 346 ASN A O 1
ATOM 1482 N N . ASP A 1 187 ? 64.058 6.978 16.368 1.00 24.47 347 ASP A N 1
ATOM 1483 C CA . ASP A 1 187 ? 64.045 7.288 17.782 1.00 25.20 347 ASP A CA 1
ATOM 1484 C C . ASP A 1 187 ? 63.608 6.085 18.588 1.00 28.38 347 ASP A C 1
ATOM 1485 O O . ASP A 1 187 ? 62.614 5.440 18.230 1.00 26.40 347 ASP A O 1
ATOM 1490 N N . LYS A 1 188 ? 64.310 5.825 19.708 1.00 29.56 348 LYS A N 1
ATOM 1491 C CA . LYS A 1 188 ? 64.031 4.739 20.665 1.00 29.94 348 LYS A CA 1
ATOM 1492 C C . LYS A 1 188 ? 62.550 4.727 21.071 1.00 31.51 348 LYS A C 1
ATOM 1493 O O . LYS A 1 188 ? 61.946 3.666 21.247 1.00 32.15 348 LYS A O 1
ATOM 1499 N N . ASN A 1 189 ? 61.975 5.919 21.199 1.00 27.28 349 ASN A N 1
ATOM 1500 C CA . ASN A 1 189 ? 60.617 6.098 21.669 1.00 27.36 349 ASN A CA 1
ATOM 1501 C C . ASN A 1 189 ? 59.629 6.425 20.573 1.00 29.68 349 ASN A C 1
ATOM 1502 O O . ASN A 1 189 ? 58.525 6.884 20.897 1.00 29.14 349 ASN A O 1
ATOM 1507 N N . ALA A 1 190 ? 59.954 6.126 19.291 1.00 25.19 350 ALA A N 1
ATOM 1508 C CA . ALA A 1 190 ? 58.992 6.356 18.200 1.00 23.79 350 ALA A CA 1
ATOM 1509 C C . ALA A 1 190 ? 57.773 5.467 18.392 1.00 26.29 350 ALA A C 1
ATOM 1510 O O . ALA A 1 190 ? 57.935 4.268 18.600 1.00 26.37 350 ALA A O 1
ATOM 1512 N N . ALA A 1 191 ? 56.556 6.050 18.373 1.00 22.82 351 ALA A N 1
ATOM 1513 C CA . ALA A 1 191 ? 55.359 5.230 18.561 1.00 22.81 351 ALA A CA 1
ATOM 1514 C C . ALA A 1 191 ? 54.327 5.475 17.460 1.00 24.27 351 ALA A C 1
ATOM 1515 O O . ALA A 1 191 ? 53.727 4.521 16.975 1.00 24.95 351 ALA A O 1
ATOM 1517 N N . LEU A 1 192 ? 54.084 6.746 17.109 1.00 20.52 352 LEU A N 1
ATOM 1518 C CA . LEU A 1 192 ? 53.078 7.105 16.127 1.00 20.45 352 LEU A CA 1
ATOM 1519 C C . LEU A 1 192 ? 53.577 8.109 15.141 1.00 20.85 352 LEU A C 1
ATOM 1520 O O . LEU A 1 192 ? 54.413 8.954 15.484 1.00 20.41 352 LEU A O 1
ATOM 1525 N N . LEU A 1 193 ? 52.978 8.093 13.946 1.00 17.84 353 LEU A N 1
ATOM 1526 C CA . LEU A 1 193 ? 53.124 9.173 12.981 1.00 17.66 353 LEU A CA 1
ATOM 1527 C C . LEU A 1 193 ? 51.802 9.907 12.904 1.00 21.03 353 LEU A C 1
ATOM 1528 O O . LEU A 1 193 ? 50.751 9.269 12.933 1.00 20.44 353 LEU A O 1
ATOM 1533 N N . LEU A 1 194 ? 51.839 11.236 12.793 1.00 17.20 354 LEU A N 1
ATOM 1534 C CA . LEU A 1 194 ? 50.653 12.042 12.578 1.00 17.62 354 LEU A CA 1
ATOM 1535 C C . LEU A 1 194 ? 50.887 12.818 11.290 1.00 19.71 354 LEU A C 1
ATOM 1536 O O . LEU A 1 194 ? 51.828 13.610 11.254 1.00 19.86 354 LEU A O 1
ATOM 1541 N N . ALA A 1 195 ? 50.099 12.551 10.230 1.00 15.23 355 ALA A N 1
ATOM 1542 C CA . ALA A 1 195 ? 50.288 13.206 8.938 1.00 15.59 355 ALA A CA 1
ATOM 1543 C C . ALA A 1 195 ? 49.126 14.086 8.642 1.00 18.87 355 ALA A C 1
ATOM 1544 O O . ALA A 1 195 ? 47.967 13.657 8.743 1.00 19.16 355 ALA A O 1
ATOM 1546 N N . ARG A 1 196 ? 49.426 15.343 8.304 1.00 16.87 356 ARG A N 1
ATOM 1547 C CA . ARG A 1 196 ? 48.408 16.380 8.108 1.00 17.17 356 ARG A CA 1
ATOM 1548 C C . ARG A 1 196 ? 48.657 17.233 6.885 1.00 17.65 356 ARG A C 1
ATOM 1549 O O . ARG A 1 196 ? 49.801 17.618 6.597 1.00 18.70 356 ARG A O 1
ATOM 1557 N N . LYS A 1 197 ? 47.568 17.563 6.166 1.00 16.19 357 LYS A N 1
ATOM 1558 C CA . LYS A 1 197 ? 47.611 18.508 5.057 1.00 15.93 357 LYS A CA 1
ATOM 1559 C C . LYS A 1 197 ? 46.203 18.967 4.750 1.00 18.74 357 LYS A C 1
ATOM 1560 O O . LYS A 1 197 ? 45.328 18.123 4.500 1.00 19.70 357 LYS A O 1
ATOM 1566 N N . ASP A 1 198 ? 45.983 20.289 4.716 1.00 17.79 358 ASP A N 1
ATOM 1567 C CA . ASP A 1 198 ? 44.697 20.853 4.280 1.00 18.48 358 ASP A CA 1
ATOM 1568 C C . ASP A 1 198 ? 43.462 20.161 4.924 1.00 20.25 358 ASP A C 1
ATOM 1569 O O . ASP A 1 198 ? 42.517 19.748 4.222 1.00 21.12 358 ASP A O 1
ATOM 1574 N N . GLY A 1 199 ? 43.503 20.016 6.239 1.00 19.48 359 GLY A N 1
ATOM 1575 C CA . GLY A 1 199 ? 42.353 19.478 6.960 1.00 20.17 359 GLY A CA 1
ATOM 1576 C C . GLY A 1 199 ? 42.240 17.969 6.982 1.00 23.47 359 GLY A C 1
ATOM 1577 O O . GLY A 1 199 ? 41.369 17.446 7.673 1.00 23.67 359 GLY A O 1
ATOM 1578 N N . GLN A 1 200 ? 43.094 17.269 6.221 1.00 18.01 360 GLN A N 1
ATOM 1579 C CA . GLN A 1 200 ? 43.137 15.802 6.214 1.00 17.58 360 GLN A CA 1
ATOM 1580 C C . GLN A 1 200 ? 44.166 15.373 7.236 1.00 20.25 360 GLN A C 1
ATOM 1581 O O . GLN A 1 200 ? 45.230 16.003 7.314 1.00 17.66 360 GLN A O 1
ATOM 1587 N N . THR A 1 201 ? 43.879 14.288 7.991 1.00 16.88 361 THR A N 1
ATOM 1588 C CA . THR A 1 201 ? 44.758 13.762 9.024 1.00 15.80 361 THR A CA 1
ATOM 1589 C C . THR A 1 201 ? 44.725 12.272 9.041 1.00 17.57 361 THR A C 1
ATOM 1590 O O . THR A 1 201 ? 43.635 11.684 9.096 1.00 18.51 361 THR A O 1
ATOM 1594 N N . THR A 1 202 ? 45.898 11.667 9.076 1.00 15.60 362 THR A N 1
ATOM 1595 C CA . THR A 1 202 ? 46.032 10.215 9.223 1.00 14.76 362 THR A CA 1
ATOM 1596 C C . THR A 1 202 ? 47.120 9.929 10.205 1.00 17.87 362 THR A C 1
ATOM 1597 O O . THR A 1 202 ? 48.189 10.557 10.151 1.00 18.56 362 THR A O 1
ATOM 1601 N N . LEU A 1 203 ? 46.876 8.965 11.093 1.00 16.92 363 LEU A N 1
ATOM 1602 C CA . LEU A 1 203 ? 47.899 8.508 12.012 1.00 17.78 363 LEU A CA 1
ATOM 1603 C C . LEU A 1 203 ? 48.342 7.111 11.633 1.00 21.26 363 LEU A C 1
ATOM 1604 O O . LEU A 1 203 ? 47.605 6.393 10.980 1.00 20.11 363 LEU A O 1
ATOM 1609 N N . LEU A 1 204 ? 49.553 6.738 12.026 1.00 19.23 364 LEU A N 1
ATOM 1610 C CA . LEU A 1 204 ? 50.098 5.400 11.785 1.00 18.87 364 LEU A CA 1
ATOM 1611 C C . LEU A 1 204 ? 50.725 4.881 13.073 1.00 22.11 364 LEU A C 1
ATOM 1612 O O . LEU A 1 204 ? 51.528 5.569 13.683 1.00 21.21 364 LEU A O 1
ATOM 1617 N N . ASP A 1 205 ? 50.372 3.661 13.479 1.00 20.61 365 ASP A N 1
ATOM 1618 C CA . ASP A 1 205 ? 50.975 3.059 14.671 1.00 22.54 365 ASP A CA 1
ATOM 1619 C C . ASP A 1 205 ? 52.225 2.345 14.228 1.00 27.64 365 ASP A C 1
ATOM 1620 O O . ASP A 1 205 ? 52.138 1.333 13.532 1.00 28.69 365 ASP A O 1
ATOM 1625 N N . LEU A 1 206 ? 53.386 2.855 14.621 1.00 23.36 366 LEU A N 1
ATOM 1626 C CA . LEU A 1 206 ? 54.674 2.270 14.227 1.00 23.79 366 LEU A CA 1
ATOM 1627 C C . LEU A 1 206 ? 54.981 0.934 14.908 1.00 32.95 366 LEU A C 1
ATOM 1628 O O . LEU A 1 206 ? 55.910 0.231 14.466 1.00 33.68 366 LEU A O 1
ATOM 1633 N N . LYS A 1 207 ? 54.241 0.604 15.997 1.00 31.80 367 LYS A N 1
ATOM 1634 C CA . LYS A 1 207 ? 54.417 -0.624 16.784 1.00 34.97 367 LYS A CA 1
ATOM 1635 C C . LYS A 1 207 ? 53.673 -1.811 16.179 1.00 42.27 367 LYS A C 1
ATOM 1636 O O . LYS A 1 207 ? 53.876 -2.949 16.626 1.00 43.96 367 LYS A O 1
ATOM 1642 N N . LEU A 1 208 ? 52.798 -1.550 15.191 1.00 38.80 368 LEU A N 1
ATOM 1643 C CA . LEU A 1 208 ? 52.016 -2.582 14.500 1.00 44.25 368 LEU A CA 1
ATOM 1644 C C . LEU A 1 208 ? 52.785 -3.139 13.286 1.00 57.14 368 LEU A C 1
ATOM 1645 O O . LEU A 1 208 ? 52.887 -4.378 13.171 1.00 63.10 368 LEU A O 1
#

B-factor: mean 32.24, std 14.5, range [14.76, 103.56]

Sequence (208 aa):
AMDIQPSVGFASRGSLLPGKVVEGLPVMALNVNNNVDVNFFRVKPESLLPAFISQWEYRNSLANWQSDKLLQMMADLVYTGRFDLNPARNTREKLLLPLGDIKPLQQAGVYLAVMNQAGRYDYSNPATLFTLSDIGVSAHRYHNRRLDIFTQSLENGAAQQGIEVSLLNEKGQTLTQATTSDAQGHVQLENNDKNAALLLARKDGQTTLLDLKL

Solvent-accessible surface area: 11497 Å² total; per-residue (Å²): 151,193,133,120,111,48,24,0,0,3,38,66,88,21,53,13,137,27,19,131,48,125,88,13,10,46,0,40,0,38,46,0,86,40,2,37,0,30,0,21,56,4,54,93,142,22,7,26,49,0,0,5,34,13,51,150,73,32,94,87,27,67,0,35,33,129,150,0,44,125,28,10,70,102,35,81,76,10,160,23,129,11,130,12,53,203,76,67,152,48,132,38,106,2,92,5,56,141,7,161,40,3,133,109,26,11,5,0,0,0,16,5,61,81,80,68,234,59,59,29,51,29,0,0,6,5,24,2,14,14,57,8,5,14,60,32,114,178,130,149,103,72,8,34,2,61,0,44,10,79,164,112,33,44,40,53,102,33,2,54,0,3,2,0,12,111,158,10,102,79,66,54,104,35,81,5,68,65,118,0,94,6,95,9,108,53,57,190,82,18,5,3,0,3,0,90,86,138,68,56,19,3,2,38,16,33,120,197

GO terms:
  GO:0005886 plasma membrane (C, EXP)
  GO:0004866 endopeptidase inhibitor activity (F, IDA)
  GO:0042803 protein homodimerization activity (F, IDA)
  GO:0006952 defense response (P, IMP)

Secondary structure (DSSP, 8-state):
--S---EEEESSS--SS-B-GGG-EEEEEES--EEEEEEEEEPGGGHHHHHHHHHTTTTSS----HHHHTTEEEEEEEEEE--PPTT--EEEEE--TT-GGGGS-EEEEEEE---SS-EES--EEEEEE-SEEEEEEEETTEEEEEEEETTT--B-SS-EEEEE-TT--EEEEEE--TTSEEEEE--TT--EEEEEETTEEEEEETT-

InterPro domains:
  IPR001599 Alpha-2-macroglobulin [PF00207] (976-1057)
  IPR001599 Alpha-2-macroglobulin [SM01360] (968-1057)
  IPR002890 Macroglobulin domain [PF01835] (388-479)
  IPR008930 Terpenoid cyclases/protein prenyltransferase alpha-alpha toroid [SSF48239] (1177-1434)
  IPR011625 Alpha-2-macroglobulin, bait region domain [PF07703] (759-905)
  IPR011625 Alpha-2-macroglobulin, bait region domain [SM01359] (758-906)
  IPR011626 Alpha-macroglobulin-like, TED domain [PF07678] (1176-1281)
  IPR021868 Alpha-2-macroglob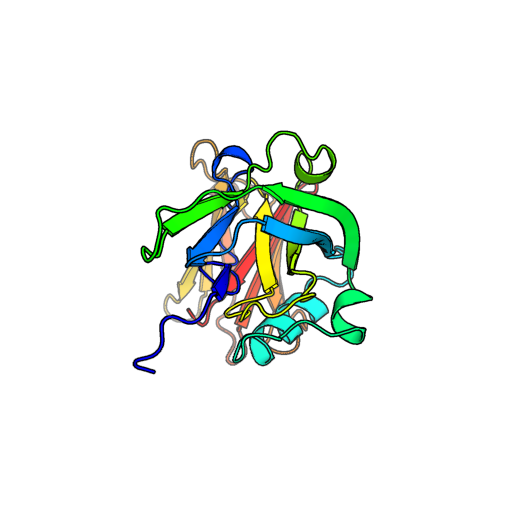ulin MG3 domain [PF11974] (289-381)
  IPR026284 Alpha-2-macroglobulin, proteobacteria [PIRSF038980] (1-1652)
  IPR040639 Alpha-2-macroglobulin, MG1 domain [PF17970] (59-163)
  IPR041203 Bacterial Alpha-2-macroglobulin, MG5 domain [PF17972] (485-610)
  IPR041246 Bacterial alpha-2-macroglobulin MG10 domain [PF17973] (1505-1637)
  IPR041462 Bacterial Alpha-2-macroglobulin, MG6 domain [PF17962] (637-741)
  IPR047565 Alpha-macroglobulin-like, thiol-ester bond-forming region [SM01419] (1176-1205)
  IPR049120 Alpha-2 macroglobulin, MG2 domain [PF21142] (169-287)
  IPR049122 A2MG, CUB domain [PF21765] (1443-1504)
  IPR051802 Alpha-2-macroglobulin-like [PTHR40094] (40-1650)

Foldseek 3Di:
DPDQAWAKEFPAAEDLFADALAQFTKMKTAPDFKWKKWKKFFAPVCVLQLVLQCVVQSVAQPSDDPVSCVRIGTQDIDMDTDDDDHRDIDIDGHRRVVSVVSVAWGKMKMATDPDDRHHYGRRMYIHTHFQWDKDWDDDVFKIKIAIAGNVVGAGDWFKKKFFAFSNSDTPDIDTAHPRRIDIGGDDPRGAKIWIDDDRGITMDGPVD

Organism: Escherichia coli (strain K12) (NCBI:txid83333)

Nearest PDB structures (foldseek):
  4zjh-assembly1_A  TM=1.005E+00  e=9.487E-44  Escherichia coli K-12
  4zjg-assembly1_A  TM=9.620E-01  e=2.084E-33  Escherichia coli K-12
  5a42-assembly1_A  TM=7.336E-01  e=1.145E-34  Escherichia coli K-12
  4u4j-assembly1_A  TM=9.185E-01  e=1.624E-24  Salmonella enterica subsp. enterica serovar Typhimurium str. LT2
  4ziq-assembly1_A-2  TM=7.650E-01  e=1.231E-23  Escherichia coli K-12